Protein AF-A0A7R9V7H5-F1 (afdb_monomer_lite)

Radius of gyration: 35.12 Å; chains: 1; bounding box: 74×36×101 Å

Secondary structure (DSSP, 8-state):
-HHHHHHHHHHHHHHHHHHHHHHHHHHHHHHHHH---HHHHHHHHHHHHHHHHHHHHHHHHHHHHHHSSS-S--HHHHHHHHHHHHHHHHHHHHHHHHHHHHHHHHTT-HHHHHHHHHHHHHHHHHHHHHHHHHHHHHHHHHHHHH--TTSPPPHHHHHHHHHHHHHHHHHHHHHHHHHHHHTTSS-GGGGHHHHHHHHHHHH-SS--GGG--HHHHHHHHHHHHHHHHHHHHHHHHHHHHHHHHHHHHTT-

pLDDT: mean 84.36, std 11.7, range [41.72, 96.62]

Structure (mmCIF, N/CA/C/O backbone):
data_AF-A0A7R9V7H5-F1
#
_entry.id   AF-A0A7R9V7H5-F1
#
loop_
_atom_site.group_PDB
_atom_site.id
_atom_site.type_symbol
_atom_site.label_atom_id
_atom_site.label_alt_id
_atom_site.label_comp_id
_atom_site.label_asym_id
_atom_site.label_entity_id
_atom_site.label_seq_id
_atom_site.pdbx_PDB_ins_code
_atom_site.Cartn_x
_atom_site.Cartn_y
_atom_site.Cartn_z
_atom_site.occupancy
_atom_site.B_iso_or_equiv
_atom_site.auth_seq_id
_atom_site.auth_comp_id
_atom_site.auth_asym_id
_atom_site.auth_atom_id
_atom_site.pdbx_PDB_model_num
ATOM 1 N N . MET A 1 1 ? -38.637 10.888 47.050 1.00 63.78 1 MET A N 1
ATOM 2 C CA . MET A 1 1 ? -38.211 9.579 47.606 1.00 63.78 1 MET A CA 1
ATOM 3 C C . MET A 1 1 ? -38.272 8.422 46.601 1.00 63.78 1 MET A C 1
ATOM 5 O O . MET A 1 1 ? -37.252 7.775 46.420 1.00 63.78 1 MET A O 1
ATOM 9 N N . ALA A 1 2 ? -39.397 8.133 45.925 1.00 78.38 2 ALA A N 1
ATOM 10 C CA . ALA A 1 2 ? -39.462 7.005 44.973 1.00 78.38 2 ALA A CA 1
ATOM 11 C C . ALA A 1 2 ? -38.583 7.193 43.713 1.00 78.38 2 ALA A C 1
ATOM 13 O O . ALA A 1 2 ? -37.905 6.256 43.300 1.00 78.38 2 ALA A O 1
ATOM 14 N N . ALA A 1 3 ? -38.540 8.408 43.150 1.00 80.31 3 ALA A N 1
ATOM 15 C CA . ALA A 1 3 ? -37.702 8.738 41.990 1.00 80.31 3 ALA A CA 1
ATOM 16 C C . ALA A 1 3 ? -36.192 8.631 42.293 1.00 80.31 3 ALA A C 1
ATOM 18 O O . ALA A 1 3 ? -35.461 8.010 41.533 1.00 80.31 3 ALA A O 1
ATOM 19 N N . GLU A 1 4 ? -35.750 9.136 43.449 1.00 80.75 4 GLU A N 1
ATOM 20 C CA . GLU A 1 4 ? -34.357 9.039 43.927 1.00 80.75 4 GLU A CA 1
ATOM 21 C C . GLU A 1 4 ? -33.928 7.576 44.146 1.00 80.75 4 GLU A C 1
ATOM 23 O O . GLU A 1 4 ? -32.842 7.172 43.738 1.00 80.75 4 GLU A O 1
ATOM 28 N N . ARG A 1 5 ? -34.811 6.734 44.709 1.00 85.31 5 ARG A N 1
ATOM 29 C CA . ARG A 1 5 ? -34.559 5.287 44.846 1.00 85.31 5 ARG A CA 1
ATOM 30 C C . ARG A 1 5 ? -34.473 4.577 43.494 1.00 85.31 5 ARG A C 1
ATOM 32 O O . ARG A 1 5 ? -33.634 3.695 43.333 1.00 85.31 5 ARG A O 1
ATOM 39 N N . LYS A 1 6 ? -35.324 4.953 42.534 1.00 88.69 6 LYS A N 1
ATOM 40 C CA . LYS A 1 6 ? -35.309 4.394 41.175 1.00 88.69 6 LYS A CA 1
ATOM 41 C C . LYS A 1 6 ? -34.013 4.756 40.445 1.00 88.69 6 LYS A C 1
ATOM 43 O O . LYS A 1 6 ? -33.391 3.867 39.875 1.00 88.69 6 LYS A O 1
ATOM 48 N N . LEU A 1 7 ? -33.586 6.016 40.538 1.00 88.06 7 LEU A N 1
ATOM 49 C CA . LEU A 1 7 ? -32.326 6.493 39.968 1.00 88.06 7 LEU A CA 1
ATOM 50 C C . LEU A 1 7 ? -31.123 5.770 40.582 1.00 88.06 7 LEU A C 1
ATOM 52 O O . LEU A 1 7 ? -30.256 5.297 39.856 1.00 88.06 7 LEU A O 1
ATOM 56 N N . LYS A 1 8 ? -31.100 5.603 41.910 1.00 88.06 8 LYS A N 1
ATOM 57 C CA . LYS A 1 8 ? -30.032 4.859 42.590 1.00 88.06 8 LYS A CA 1
ATOM 58 C C . LYS A 1 8 ? -29.935 3.407 42.104 1.00 88.06 8 LYS A C 1
ATOM 60 O O . LYS A 1 8 ? -28.852 2.950 41.763 1.00 88.06 8 LYS A O 1
ATOM 65 N N . ALA A 1 9 ? -31.065 2.708 41.999 1.00 92.12 9 ALA A N 1
ATOM 66 C CA . ALA A 1 9 ? -31.086 1.338 41.487 1.00 92.12 9 ALA A CA 1
ATOM 67 C C . ALA A 1 9 ? -30.633 1.241 40.017 1.00 92.12 9 ALA A C 1
ATOM 69 O O . ALA A 1 9 ? -30.059 0.231 39.610 1.00 92.12 9 ALA A O 1
ATOM 70 N N . GLU A 1 10 ? -30.899 2.268 39.208 1.00 93.38 10 GLU A N 1
ATOM 71 C CA . GLU A 1 10 ? -30.419 2.348 37.828 1.00 93.38 10 GLU A CA 1
ATOM 72 C C . GLU A 1 10 ? -28.901 2.561 37.766 1.00 93.38 10 GLU A C 1
ATOM 74 O O . GLU A 1 10 ? -28.222 1.863 37.013 1.00 93.38 10 GLU A O 1
ATOM 79 N N . ILE A 1 11 ? -28.368 3.445 38.614 1.00 93.25 11 ILE A N 1
ATOM 80 C CA . ILE A 1 11 ? -26.927 3.677 38.764 1.00 93.25 11 ILE A CA 1
ATOM 81 C C . ILE A 1 11 ? -26.211 2.383 39.152 1.00 93.25 11 ILE A C 1
ATOM 83 O O . ILE A 1 11 ? -25.275 1.985 38.460 1.00 93.25 11 ILE A O 1
ATOM 87 N N . ASP A 1 12 ? -26.682 1.690 40.191 1.00 93.62 12 ASP A N 1
ATOM 88 C CA . ASP A 1 12 ? -26.057 0.456 40.680 1.00 93.62 12 ASP A CA 1
ATOM 89 C C . ASP A 1 12 ? -26.032 -0.635 39.589 1.00 93.62 12 ASP A C 1
ATOM 91 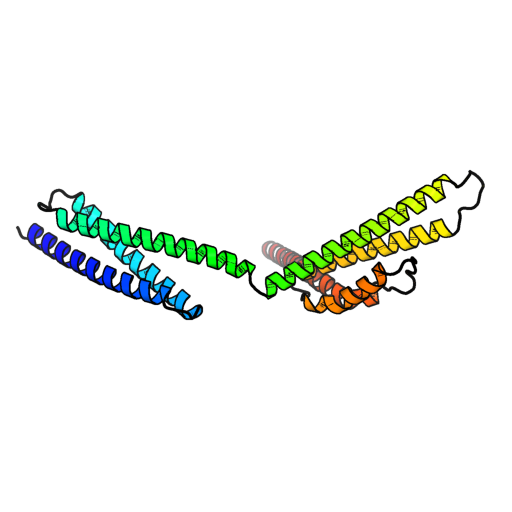O O . ASP A 1 12 ? -25.027 -1.323 39.395 1.00 93.62 12 ASP A O 1
ATOM 95 N N . ARG A 1 13 ? -27.114 -0.761 38.806 1.00 95.50 13 ARG A N 1
ATOM 96 C CA . ARG A 1 13 ? -27.175 -1.693 37.665 1.00 95.50 13 ARG A CA 1
ATOM 97 C C . ARG A 1 13 ? -26.207 -1.313 36.551 1.00 95.50 13 ARG A C 1
ATOM 99 O O . ARG A 1 13 ? -25.596 -2.198 35.959 1.00 95.50 13 ARG A O 1
ATOM 106 N N . THR A 1 14 ? -26.092 -0.028 36.235 1.00 94.88 14 THR A N 1
ATOM 107 C CA . THR A 1 14 ? -25.168 0.448 35.201 1.00 94.88 14 THR A CA 1
ATOM 108 C C . THR A 1 14 ? -23.720 0.256 35.628 1.00 94.88 14 THR A C 1
ATOM 110 O O . THR A 1 14 ? -22.935 -0.237 34.827 1.00 94.88 14 THR A O 1
ATOM 113 N N . LEU A 1 15 ? -23.370 0.543 36.884 1.00 94.12 15 LEU A N 1
ATOM 114 C CA . LEU A 1 15 ? -22.028 0.286 37.412 1.00 94.12 15 LEU A CA 1
ATOM 115 C C . LEU A 1 15 ? -21.666 -1.203 37.339 1.00 94.12 15 LEU A C 1
ATOM 117 O O . LEU A 1 15 ? -20.567 -1.534 36.906 1.00 94.12 15 LEU A O 1
ATOM 121 N N . LYS A 1 16 ? -22.605 -2.108 37.649 1.00 96.06 16 LYS A N 1
ATOM 122 C CA . LYS A 1 16 ? -22.389 -3.556 37.483 1.00 96.06 16 LYS A CA 1
ATOM 123 C C . LYS A 1 16 ? -22.122 -3.945 36.024 1.00 96.06 16 LYS A C 1
ATOM 125 O O . LYS A 1 16 ? -21.198 -4.702 35.760 1.00 96.06 16 LYS A O 1
ATOM 130 N N . LYS A 1 17 ? -22.881 -3.380 35.077 1.00 96.06 17 LYS A N 1
ATOM 131 C CA . LYS A 1 17 ? -22.661 -3.595 33.634 1.00 96.06 17 LYS A CA 1
ATOM 132 C C . LYS A 1 17 ? -21.321 -3.055 33.147 1.00 96.06 17 LYS A C 1
ATOM 134 O O . LYS A 1 17 ? -20.766 -3.611 32.209 1.00 96.06 17 LYS A O 1
ATOM 139 N N . VAL A 1 18 ? -20.832 -1.961 33.736 1.00 96.31 18 VAL A N 1
ATOM 140 C CA . VAL A 1 18 ? -19.497 -1.444 33.423 1.00 96.31 18 VAL A CA 1
ATOM 141 C C . VAL A 1 18 ? -18.447 -2.465 33.830 1.00 96.31 18 VAL A C 1
ATOM 143 O O . VAL A 1 18 ? -17.649 -2.831 32.983 1.00 96.31 18 VAL A O 1
ATOM 146 N N . VAL A 1 19 ? -18.496 -2.973 35.065 1.00 95.69 19 VAL A N 1
ATOM 147 C CA . VAL A 1 19 ? -17.545 -3.995 35.538 1.00 95.69 19 VAL A CA 1
ATOM 148 C C . VAL A 1 19 ? -17.592 -5.241 34.649 1.00 95.69 19 VAL A C 1
ATOM 150 O O . VAL A 1 19 ? -16.569 -5.627 34.104 1.00 95.69 19 VAL A O 1
ATOM 153 N N . GLU A 1 20 ? -18.785 -5.793 34.398 1.00 95.38 20 GLU A N 1
ATOM 154 C CA . GLU A 1 20 ? -18.949 -6.965 33.521 1.00 95.38 20 GLU A CA 1
ATOM 155 C C . GLU A 1 20 ? -18.408 -6.712 32.100 1.00 95.38 20 GLU A C 1
ATOM 157 O O . GLU A 1 20 ? -17.737 -7.565 31.528 1.00 95.38 20 GLU A O 1
ATOM 162 N N . GLY A 1 21 ? -18.667 -5.533 31.522 1.00 94.75 21 GLY A N 1
ATOM 163 C CA . GLY A 1 21 ? -18.147 -5.170 30.202 1.00 94.75 21 GLY A CA 1
ATOM 164 C C . GLY A 1 21 ? -16.631 -4.960 30.177 1.00 94.75 21 GLY A C 1
ATOM 165 O O . GLY A 1 21 ? -16.002 -5.242 29.162 1.00 94.75 21 GLY A O 1
ATOM 166 N N . GLN A 1 22 ? -16.036 -4.480 31.273 1.00 96.06 22 GLN A N 1
ATOM 167 C CA . GLN A 1 22 ? -14.585 -4.328 31.405 1.00 96.06 22 GLN A CA 1
ATOM 168 C C . GLN A 1 22 ? -13.887 -5.684 31.542 1.00 96.06 22 GLN A C 1
ATOM 170 O O . GLN A 1 22 ? -12.859 -5.881 30.903 1.00 96.06 22 GLN A O 1
ATOM 175 N N . ASP A 1 23 ? -14.466 -6.626 32.290 1.00 96.00 23 ASP A N 1
ATOM 176 C CA . ASP A 1 23 ? -13.938 -7.992 32.396 1.00 96.00 23 ASP A CA 1
ATOM 177 C C . ASP A 1 23 ? -13.944 -8.680 31.019 1.00 96.00 23 ASP A C 1
ATOM 179 O O . ASP A 1 23 ? -12.922 -9.195 30.573 1.00 96.00 23 ASP A O 1
ATOM 183 N N . ILE A 1 24 ? -15.059 -8.584 30.280 1.00 94.50 24 ILE A N 1
ATOM 184 C CA . ILE A 1 24 ? -15.153 -9.110 28.906 1.00 94.50 24 ILE A CA 1
ATOM 185 C C . ILE A 1 24 ? -14.149 -8.415 27.978 1.00 94.50 24 ILE A C 1
ATOM 187 O O . ILE A 1 24 ? -13.554 -9.059 27.115 1.00 94.50 24 ILE A O 1
ATOM 191 N N . PHE A 1 25 ? -13.968 -7.098 28.118 1.00 93.94 25 PHE A N 1
ATOM 192 C CA . PHE A 1 25 ? -13.000 -6.356 27.317 1.00 93.94 25 PHE A CA 1
ATOM 193 C C . PHE A 1 25 ? -11.568 -6.836 27.574 1.00 93.94 25 PHE A C 1
ATOM 195 O O . PHE A 1 25 ? -10.835 -7.035 26.610 1.00 93.94 25 PHE A O 1
ATOM 202 N N . GLU A 1 26 ? -11.178 -7.054 28.831 1.00 93.88 26 GLU A N 1
ATOM 203 C CA . GLU A 1 26 ? -9.837 -7.534 29.182 1.00 93.88 26 GLU A CA 1
ATOM 204 C C . GLU A 1 26 ? -9.619 -8.986 28.716 1.00 93.88 26 GLU A C 1
ATOM 206 O O . GLU A 1 26 ? -8.562 -9.305 28.171 1.00 93.88 26 GLU A O 1
ATOM 211 N N . ASP A 1 27 ? -10.630 -9.852 28.830 1.00 93.75 27 ASP A N 1
ATOM 212 C CA . ASP A 1 27 ? -10.570 -11.226 28.316 1.00 93.75 27 ASP A CA 1
ATOM 213 C C . ASP A 1 27 ? -10.383 -11.252 26.792 1.00 93.75 27 ASP A C 1
ATOM 215 O O . ASP A 1 27 ? -9.485 -11.924 26.279 1.00 93.75 27 ASP A O 1
ATOM 219 N N . LEU A 1 28 ? -11.192 -10.477 26.058 1.00 92.31 28 LEU A N 1
ATOM 220 C CA . LEU A 1 28 ? -11.060 -10.339 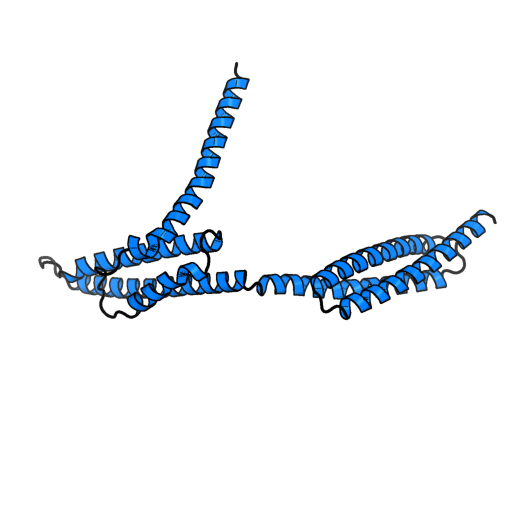24.605 1.00 92.31 28 LEU A CA 1
ATOM 221 C C . LEU A 1 28 ? -9.713 -9.721 24.222 1.00 92.31 28 LEU A C 1
ATOM 223 O O . LEU A 1 28 ? -9.113 -10.129 23.230 1.00 92.31 28 LEU A O 1
ATOM 227 N N . TRP A 1 29 ? -9.229 -8.751 24.997 1.00 89.69 29 TRP A N 1
ATOM 228 C CA . TRP A 1 29 ? -7.938 -8.110 24.775 1.00 89.69 29 TRP A CA 1
ATOM 229 C C . TRP A 1 29 ? -6.795 -9.124 24.853 1.00 89.69 29 TRP A C 1
ATOM 231 O O . TRP A 1 29 ? -5.995 -9.218 23.922 1.00 89.69 29 TRP A O 1
ATOM 241 N N . ASN A 1 30 ? -6.754 -9.927 25.918 1.00 90.06 30 ASN A N 1
ATOM 242 C CA . ASN A 1 30 ? -5.746 -10.972 26.083 1.00 90.06 30 ASN A CA 1
ATOM 243 C C . ASN A 1 30 ? -5.837 -12.003 24.952 1.00 90.06 30 ASN A C 1
ATOM 245 O O . ASN A 1 30 ? -4.833 -12.318 24.321 1.00 90.06 30 ASN A O 1
ATOM 249 N N . GLN A 1 31 ? -7.050 -12.438 24.595 1.00 89.19 31 GLN A N 1
ATOM 250 C CA . GLN A 1 31 ? -7.253 -13.373 23.487 1.00 89.19 31 GLN A CA 1
ATOM 251 C C . GLN A 1 31 ? -6.776 -12.827 22.136 1.00 89.19 31 GLN A C 1
ATOM 253 O O . GLN A 1 31 ? -6.203 -13.582 21.358 1.00 89.19 31 GLN A O 1
ATOM 258 N N . VAL A 1 32 ? -6.988 -11.541 21.831 1.00 85.50 32 VAL A N 1
ATOM 259 C CA . VAL A 1 32 ? -6.477 -10.919 20.593 1.00 85.50 32 VAL A CA 1
ATOM 260 C C . VAL A 1 32 ? -4.949 -10.949 20.554 1.00 85.50 32 VAL A C 1
ATOM 262 O O . VAL A 1 32 ? -4.373 -11.219 19.499 1.00 85.50 32 VAL A O 1
ATOM 265 N N . HIS A 1 33 ? -4.299 -10.681 21.687 1.00 81.69 33 HIS A N 1
ATOM 266 C CA . HIS A 1 33 ? -2.841 -10.628 21.780 1.00 81.69 33 HIS A CA 1
ATOM 267 C C . HIS A 1 33 ? -2.175 -12.010 21.809 1.00 81.69 33 HIS A C 1
ATOM 269 O O . HIS A 1 33 ? -1.088 -12.153 21.252 1.00 81.69 33 HIS A O 1
ATOM 275 N N . ASP A 1 34 ? -2.846 -13.017 22.366 1.00 82.69 34 ASP A N 1
ATOM 276 C CA . ASP A 1 34 ? -2.357 -14.399 22.426 1.00 82.69 34 ASP A CA 1
ATOM 277 C C . ASP A 1 34 ? -2.716 -15.214 21.166 1.00 82.69 34 ASP A C 1
ATOM 279 O O . ASP A 1 34 ? -2.203 -16.313 20.952 1.00 82.69 34 ASP A O 1
ATOM 283 N N . CYS A 1 35 ? -3.612 -14.709 20.308 1.00 79.44 35 CYS A N 1
ATOM 284 C CA . CYS A 1 35 ? -4.039 -15.418 19.106 1.00 79.44 35 CYS A CA 1
ATOM 285 C C . CYS A 1 35 ? -3.013 -15.297 17.966 1.00 79.44 35 CYS A C 1
ATOM 287 O O . CYS A 1 35 ? -2.856 -14.251 17.328 1.00 79.44 35 CYS A O 1
ATOM 289 N N . GLU A 1 36 ? -2.373 -16.421 17.641 1.00 73.38 36 GLU A N 1
ATOM 290 C CA . GLU A 1 36 ? -1.457 -16.534 16.499 1.00 73.38 36 GLU A CA 1
ATOM 291 C C . GLU A 1 36 ? -2.193 -16.649 15.152 1.00 73.38 36 GLU A C 1
ATOM 293 O O . GLU A 1 36 ? -1.659 -16.252 14.115 1.00 73.38 36 GLU A O 1
ATOM 298 N N . ASN A 1 37 ? -3.437 -17.150 15.148 1.00 72.62 37 ASN A N 1
ATOM 299 C CA . ASN A 1 37 ? -4.222 -17.345 13.928 1.00 72.62 37 ASN A CA 1
ATOM 300 C C . ASN A 1 37 ? -4.808 -16.012 13.413 1.00 72.62 37 ASN A C 1
ATOM 302 O O . ASN A 1 37 ? -5.673 -15.431 14.074 1.00 72.62 37 ASN A O 1
ATOM 306 N N . PRO A 1 38 ? -4.444 -15.552 12.200 1.00 73.62 38 PRO A N 1
ATOM 307 C CA . PRO A 1 38 ? -4.886 -14.258 11.681 1.00 73.62 38 PRO A CA 1
ATOM 308 C C . PRO A 1 38 ? -6.406 -14.102 11.523 1.00 73.62 38 PRO A C 1
ATOM 310 O O . PRO A 1 38 ? -6.942 -13.054 11.874 1.00 73.62 38 PRO A O 1
ATOM 313 N N . ASN A 1 39 ? -7.110 -15.128 11.031 1.00 75.69 39 ASN A N 1
ATOM 314 C CA . ASN A 1 39 ? -8.556 -15.050 10.775 1.00 75.69 39 ASN A CA 1
ATOM 315 C C . ASN A 1 39 ? -9.353 -15.018 12.085 1.00 75.69 39 ASN A C 1
ATOM 317 O O . ASN A 1 39 ? -10.371 -14.336 12.207 1.00 75.69 39 ASN A O 1
ATOM 321 N N . GLN A 1 40 ? -8.884 -15.768 13.083 1.00 77.69 40 GLN A N 1
ATOM 322 C CA . GLN A 1 40 ? -9.490 -15.767 14.409 1.00 77.69 40 GLN A CA 1
ATOM 323 C C . GLN A 1 40 ? -9.194 -14.460 15.149 1.00 77.69 40 GLN A C 1
ATOM 325 O O . GLN A 1 40 ? -10.097 -13.913 15.783 1.00 77.69 40 GLN A O 1
ATOM 330 N N . ARG A 1 41 ? -7.978 -13.920 15.007 1.00 81.69 41 ARG A N 1
ATOM 331 C CA . ARG A 1 41 ? -7.596 -12.625 15.573 1.00 81.69 41 ARG A CA 1
ATOM 332 C C . ARG A 1 41 ? -8.463 -11.484 15.040 1.00 81.69 41 ARG A C 1
ATOM 334 O O . ARG A 1 41 ? -8.982 -10.718 15.839 1.00 81.69 41 ARG A O 1
ATOM 341 N N . GLU A 1 42 ? -8.725 -11.421 13.734 1.00 82.81 42 GLU A N 1
ATOM 342 C CA . GLU A 1 42 ? -9.607 -10.397 13.143 1.00 82.81 42 GLU A CA 1
ATOM 343 C C . GLU A 1 42 ? -11.045 -10.477 13.688 1.00 82.81 42 GLU A C 1
ATOM 345 O O . GLU A 1 42 ? -11.677 -9.463 14.004 1.00 82.81 42 GLU A O 1
ATOM 350 N N . LYS A 1 43 ? -11.565 -11.697 13.868 1.00 86.38 43 LYS A N 1
ATOM 351 C CA . LYS A 1 43 ? -12.879 -11.901 14.486 1.00 86.38 43 LYS A CA 1
ATOM 352 C C . LYS A 1 43 ? -12.903 -11.391 15.933 1.00 86.38 43 LYS A C 1
ATOM 354 O O . LYS A 1 43 ? -13.844 -10.687 16.305 1.00 86.38 43 LYS A O 1
ATOM 359 N N . LEU A 1 44 ? -11.873 -11.712 16.719 1.00 86.75 44 LEU A N 1
ATOM 360 C CA . LEU A 1 44 ? -11.723 -11.256 18.103 1.00 86.75 44 LEU A CA 1
ATOM 361 C C . LEU A 1 44 ? -11.559 -9.728 18.187 1.00 86.75 44 LEU A C 1
ATOM 363 O O . LEU A 1 44 ? -12.210 -9.097 19.014 1.00 86.75 44 LEU A O 1
ATOM 367 N N . GLU A 1 45 ? -10.798 -9.104 17.283 1.00 87.12 45 GLU A N 1
ATOM 368 C CA . GLU A 1 45 ? -10.691 -7.641 17.163 1.00 87.12 45 GLU A CA 1
ATOM 369 C C . GLU A 1 45 ? -12.062 -6.995 16.885 1.00 87.12 45 GLU A C 1
ATOM 371 O O . GLU A 1 45 ? -12.419 -5.961 17.464 1.00 87.12 45 GLU A O 1
ATOM 376 N N . GLY A 1 46 ? -12.879 -7.630 16.040 1.00 89.62 46 GLY A N 1
ATOM 377 C CA . GLY A 1 46 ? -14.256 -7.217 15.779 1.00 89.62 46 GLY A CA 1
ATOM 378 C C . GLY A 1 46 ? -15.169 -7.317 17.008 1.00 89.62 46 GLY A C 1
ATOM 379 O O . GLY A 1 46 ? -16.027 -6.451 17.213 1.00 89.62 46 GLY A O 1
ATOM 380 N N . GLU A 1 47 ? -15.002 -8.348 17.836 1.00 90.75 47 GLU A N 1
ATOM 381 C CA . GLU A 1 47 ? -15.732 -8.523 19.099 1.00 90.75 47 GLU A CA 1
ATOM 382 C C . GLU A 1 47 ? -15.276 -7.514 20.163 1.00 90.75 47 GLU A C 1
ATOM 384 O O . GLU A 1 47 ? -16.117 -6.825 20.748 1.00 90.75 47 GLU A O 1
ATOM 389 N N . LEU A 1 48 ? -13.965 -7.306 20.302 1.00 92.69 48 LEU A N 1
ATOM 390 C CA . LEU A 1 48 ? -13.356 -6.287 21.159 1.00 92.69 48 LEU A CA 1
ATOM 391 C C . LEU A 1 48 ? -13.881 -4.881 20.813 1.00 92.69 48 LEU A C 1
ATOM 393 O O . LEU A 1 48 ? -14.284 -4.112 21.691 1.00 92.69 48 LEU A O 1
ATOM 397 N N . LYS A 1 49 ? -13.993 -4.566 19.513 1.00 92.50 49 LYS A N 1
ATOM 398 C CA . LYS A 1 49 ? -14.574 -3.307 19.013 1.00 92.50 49 LYS A CA 1
ATOM 399 C C . LYS A 1 49 ? -16.058 -3.146 19.352 1.00 92.50 49 LYS A C 1
ATOM 401 O O . LYS A 1 49 ? -16.539 -2.024 19.550 1.00 92.50 49 LYS A O 1
ATOM 406 N N . LYS A 1 50 ? -16.823 -4.238 19.381 1.00 94.12 50 LYS A N 1
ATOM 407 C CA . LYS A 1 50 ? -18.233 -4.196 19.793 1.00 94.12 50 LYS A CA 1
ATOM 408 C C . LYS A 1 50 ? -18.342 -3.926 21.289 1.00 94.12 50 LYS A C 1
ATOM 410 O O . LYS A 1 50 ? -19.180 -3.109 21.673 1.00 94.12 50 LYS A O 1
ATOM 415 N N . GLU A 1 51 ? -17.500 -4.554 22.105 1.00 94.94 51 GLU A N 1
ATOM 416 C CA . GLU A 1 51 ? -17.535 -4.390 23.559 1.00 94.94 51 GLU A CA 1
ATOM 417 C C . GLU A 1 51 ? -17.123 -2.976 23.986 1.00 94.94 51 GLU A C 1
ATOM 419 O O . GLU A 1 51 ? -17.868 -2.309 24.709 1.00 94.94 51 GLU A O 1
ATOM 424 N N . ILE A 1 52 ? -16.046 -2.421 23.413 1.00 94.69 52 ILE A N 1
ATOM 425 C CA . ILE A 1 52 ? -15.632 -1.045 23.730 1.00 94.69 52 ILE A CA 1
ATOM 426 C C . ILE A 1 52 ? -16.707 -0.009 23.367 1.00 94.69 52 ILE A C 1
ATOM 428 O O . ILE A 1 52 ? -16.907 0.973 24.085 1.00 94.69 52 ILE A O 1
ATOM 432 N N . LYS A 1 53 ? -17.479 -0.240 22.294 1.00 95.31 53 LYS A N 1
ATOM 433 C CA . LYS A 1 53 ? -18.620 0.619 21.935 1.00 95.31 53 LYS A CA 1
ATOM 434 C C . LYS A 1 53 ? -19.770 0.534 22.943 1.00 95.31 53 LYS A C 1
ATOM 436 O O . LYS A 1 53 ? -20.486 1.524 23.112 1.00 95.31 53 LYS A O 1
ATOM 441 N N . LYS A 1 54 ? -19.981 -0.605 23.613 1.00 95.69 54 LYS A N 1
ATOM 442 C CA . LYS A 1 54 ? -20.973 -0.712 24.697 1.00 95.69 54 LYS A CA 1
ATOM 443 C C . LYS A 1 54 ? -20.513 0.075 25.921 1.00 95.69 54 LYS A C 1
ATOM 445 O O . LYS A 1 54 ? -21.288 0.890 26.424 1.00 95.69 54 LYS A O 1
ATOM 450 N N . LEU A 1 55 ? -19.252 -0.088 26.326 1.00 96.31 55 LEU A N 1
ATOM 451 C CA . LEU A 1 55 ? -18.649 0.6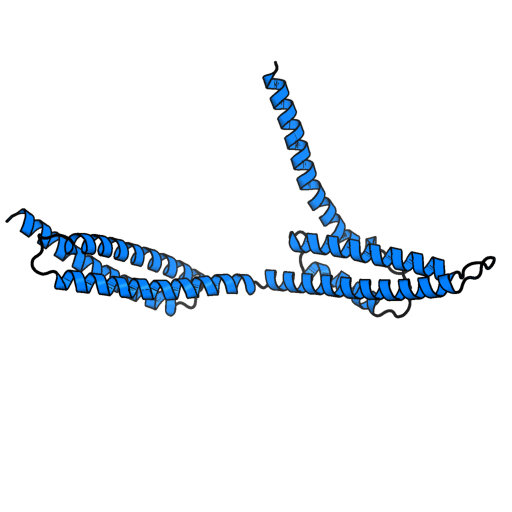76 27.423 1.00 96.31 55 LEU A CA 1
ATOM 452 C C . LEU A 1 55 ? -18.721 2.190 27.160 1.00 96.31 55 LEU A C 1
ATOM 454 O O . LEU A 1 55 ? -19.140 2.945 28.035 1.00 96.31 55 LEU A O 1
ATOM 458 N N . GLN A 1 56 ? -18.453 2.640 25.930 1.00 95.38 56 GLN A N 1
ATOM 459 C CA . GLN A 1 56 ? -18.620 4.044 25.522 1.00 95.38 56 GLN A CA 1
ATOM 460 C C . GLN A 1 56 ? -20.040 4.584 25.756 1.00 95.38 56 GLN A C 1
ATOM 462 O O . GLN A 1 56 ? -20.205 5.703 26.244 1.00 95.38 56 GLN A O 1
ATOM 467 N N . ARG A 1 57 ? -21.082 3.800 25.445 1.00 96.25 57 ARG A N 1
ATOM 468 C CA . ARG A 1 57 ? -22.480 4.203 25.686 1.00 96.25 57 ARG A CA 1
ATOM 469 C C . ARG A 1 57 ? -22.780 4.326 27.179 1.00 96.25 57 ARG A C 1
ATOM 471 O O . ARG A 1 57 ? -23.404 5.304 27.586 1.00 96.25 57 ARG A O 1
ATOM 478 N N . LEU A 1 58 ? -22.301 3.377 27.989 1.00 95.00 58 LEU A N 1
ATOM 479 C CA . LEU A 1 58 ? -22.427 3.440 29.450 1.00 95.00 58 LEU A CA 1
ATOM 480 C C . LEU A 1 58 ? -21.687 4.663 30.011 1.00 95.00 58 LEU A C 1
ATOM 482 O O . LEU A 1 58 ? -22.213 5.350 30.884 1.00 95.00 58 LEU A O 1
ATOM 486 N N . ARG A 1 59 ? -20.517 5.008 29.458 1.00 96.62 59 ARG A N 1
ATOM 487 C CA . ARG A 1 59 ? -19.752 6.208 29.825 1.00 96.62 59 ARG A CA 1
ATOM 488 C C . ARG A 1 59 ? -20.501 7.507 29.521 1.00 96.62 59 ARG A C 1
ATOM 490 O O . ARG A 1 59 ? -20.487 8.407 30.359 1.00 96.62 59 ARG A O 1
ATOM 497 N N . GLU A 1 60 ? -21.184 7.620 28.379 1.00 96.62 60 GLU A N 1
ATOM 498 C CA . GLU A 1 60 ? -22.037 8.791 28.099 1.00 96.62 60 GLU A CA 1
ATOM 499 C C . GLU A 1 60 ? -23.258 8.859 29.032 1.00 96.62 60 GLU A C 1
ATOM 501 O O . GLU A 1 60 ? -23.586 9.940 29.525 1.00 96.62 60 GLU A O 1
ATOM 506 N N . GLN A 1 61 ? -23.884 7.721 29.356 1.00 93.75 61 GLN A N 1
ATOM 507 C CA . GLN A 1 61 ? -24.970 7.669 30.344 1.00 93.75 61 GLN A CA 1
ATOM 508 C C . GLN A 1 61 ? -24.486 8.145 31.724 1.00 93.75 61 GLN A C 1
ATOM 510 O O . GLN A 1 61 ? -25.088 9.041 32.317 1.00 93.75 61 GLN A O 1
ATOM 515 N N . ILE A 1 62 ? -23.345 7.634 32.193 1.00 94.38 62 ILE A N 1
ATOM 516 C CA . ILE A 1 62 ? -22.697 8.046 33.447 1.00 94.38 62 ILE A CA 1
ATOM 517 C C . ILE A 1 62 ? -22.351 9.540 33.429 1.00 94.38 62 ILE A C 1
ATOM 519 O O . ILE A 1 62 ? -22.586 10.246 34.409 1.00 94.38 62 ILE A O 1
ATOM 523 N N . LYS A 1 63 ? -21.839 10.061 32.310 1.00 95.56 63 LYS A N 1
ATOM 524 C CA . LYS A 1 63 ? -21.541 11.491 32.150 1.00 95.56 63 LYS A CA 1
ATOM 525 C C . LYS A 1 63 ? -22.795 12.361 32.296 1.00 95.56 63 LYS A C 1
ATOM 527 O O . LYS A 1 63 ? -22.708 13.410 32.932 1.00 95.56 63 LYS A O 1
ATOM 532 N N . SER A 1 64 ? -23.942 11.925 31.767 1.00 93.94 64 SER A N 1
ATOM 533 C CA . SER A 1 64 ? -25.218 12.640 31.937 1.00 93.94 64 SER A CA 1
ATOM 534 C C . SER A 1 64 ? -25.657 12.698 33.408 1.00 93.94 64 SER A C 1
ATOM 536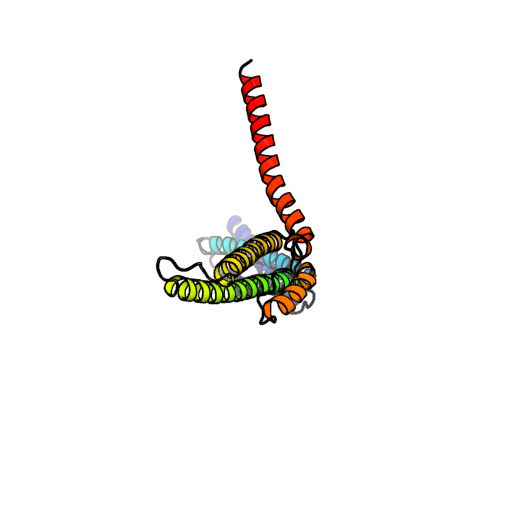 O O . SER A 1 64 ? -26.073 13.749 33.889 1.00 93.94 64 SER A O 1
ATOM 538 N N . TRP A 1 65 ? -25.459 11.609 34.157 1.00 93.88 65 TRP A N 1
ATOM 539 C CA . TRP A 1 65 ? -25.746 11.540 35.590 1.00 93.88 65 TRP A CA 1
ATOM 540 C C . TRP A 1 65 ? -24.807 12.408 36.428 1.00 93.88 65 TRP A C 1
ATOM 542 O O . TRP A 1 65 ? -25.261 13.103 37.332 1.00 93.88 65 TRP A O 1
ATOM 552 N N . ILE A 1 66 ? -23.513 12.447 36.095 1.00 90.69 66 ILE A N 1
ATOM 553 C CA . ILE A 1 66 ? -22.544 13.338 36.753 1.00 90.69 66 ILE A CA 1
ATOM 554 C C . ILE A 1 66 ? -22.919 14.814 36.547 1.00 90.69 66 ILE A C 1
ATOM 556 O O . ILE A 1 66 ? -22.722 15.618 37.459 1.00 90.69 66 ILE A O 1
ATOM 560 N N . ALA A 1 67 ? -23.458 15.186 35.382 1.00 90.81 67 ALA A N 1
ATOM 561 C CA . ALA A 1 67 ? -23.912 16.551 35.112 1.00 90.81 67 ALA A CA 1
ATOM 562 C C . ALA A 1 67 ? -25.197 16.925 35.881 1.00 90.81 67 ALA A C 1
ATOM 564 O O . ALA A 1 67 ? -25.425 18.104 36.147 1.00 90.81 67 ALA A O 1
ATOM 565 N N . GLY A 1 68 ? -26.011 15.940 36.272 1.00 86.75 68 GLY A N 1
ATOM 566 C CA . GLY A 1 68 ? -27.225 16.144 37.064 1.00 86.75 68 GLY A CA 1
ATOM 567 C C . GLY A 1 68 ? -26.953 16.585 38.509 1.00 86.75 68 GLY A C 1
ATOM 568 O O . GLY A 1 68 ? -25.906 16.290 39.095 1.00 86.75 68 GLY A O 1
ATOM 569 N N . ALA A 1 69 ? -27.917 17.289 39.108 1.00 83.94 69 ALA A N 1
ATOM 570 C CA . ALA A 1 69 ? -27.868 17.724 40.510 1.00 83.94 69 ALA A CA 1
ATOM 571 C C . ALA A 1 69 ? -28.460 16.689 41.491 1.00 83.94 69 ALA A C 1
ATOM 573 O O . ALA A 1 69 ? -28.291 16.816 42.700 1.00 83.94 69 ALA A O 1
ATOM 574 N N . ASP A 1 70 ? -29.113 15.642 40.978 1.00 84.88 70 ASP A N 1
ATOM 575 C CA . ASP A 1 70 ? -29.890 14.672 41.766 1.00 84.88 70 ASP A CA 1
ATOM 576 C C . ASP A 1 70 ? -29.039 13.608 42.487 1.00 84.88 70 ASP A C 1
ATOM 578 O O . ASP A 1 70 ? -29.571 12.745 43.187 1.00 84.88 70 ASP A O 1
ATOM 582 N N . ILE A 1 71 ? -27.713 13.649 42.318 1.00 86.31 71 ILE A N 1
ATOM 583 C CA . ILE A 1 71 ? -26.772 12.652 42.839 1.00 86.31 71 ILE A CA 1
ATOM 584 C C . ILE A 1 71 ? -25.840 13.310 43.852 1.00 86.31 71 ILE A C 1
ATOM 586 O O . ILE A 1 71 ? -25.062 14.199 43.509 1.00 86.31 71 ILE A O 1
ATOM 590 N N . LYS A 1 72 ? -25.912 12.831 45.098 1.00 84.50 72 LYS A N 1
ATOM 591 C CA . LYS A 1 72 ? -25.109 13.332 46.224 1.00 84.50 72 LYS A CA 1
ATOM 592 C C . LYS A 1 72 ? -23.654 12.875 46.157 1.00 84.50 72 LYS A C 1
ATOM 594 O O . LYS A 1 72 ? -22.761 13.694 46.323 1.00 84.50 72 LYS A O 1
ATOM 599 N N . ASP A 1 73 ? -23.430 11.587 45.907 1.00 86.44 73 ASP A N 1
ATOM 600 C CA . ASP A 1 73 ? -22.092 11.007 45.784 1.00 86.44 73 ASP A CA 1
ATOM 601 C C . ASP A 1 73 ? -21.813 10.630 44.326 1.00 86.44 73 ASP A C 1
ATOM 603 O O . ASP A 1 73 ? -22.432 9.720 43.770 1.00 86.44 73 ASP A O 1
ATOM 607 N N . LYS A 1 74 ? -20.904 11.378 43.698 1.00 92.62 74 LYS A N 1
ATOM 608 C CA . LYS A 1 74 ? -20.511 11.203 42.294 1.00 92.62 74 LYS A CA 1
ATOM 609 C C . LYS A 1 74 ? -19.208 10.419 42.148 1.00 92.62 74 LYS A C 1
ATOM 611 O O . LYS A 1 74 ? -18.840 10.105 41.016 1.00 92.62 74 LYS A O 1
ATOM 616 N N . GLU A 1 75 ? -18.528 10.079 43.242 1.00 93.25 75 GLU A N 1
ATOM 617 C CA . GLU A 1 75 ? -17.205 9.451 43.189 1.00 93.25 75 GLU A CA 1
ATOM 618 C C . GLU A 1 75 ? -17.226 8.103 42.441 1.00 93.25 75 GLU A C 1
ATOM 620 O O . GLU A 1 75 ? -16.437 7.940 41.505 1.00 93.25 75 GLU A O 1
ATOM 625 N N . PRO A 1 76 ? -18.176 7.173 42.698 1.00 91.69 76 PRO A N 1
ATOM 626 C CA . PRO A 1 76 ? -18.227 5.896 41.977 1.00 91.69 76 PRO A CA 1
ATOM 627 C C . PRO A 1 76 ? -18.454 6.067 40.469 1.00 91.69 76 PRO A C 1
ATOM 629 O O . PRO A 1 76 ? -17.879 5.346 39.652 1.00 91.69 76 PRO A O 1
ATOM 632 N N . LEU A 1 77 ? -19.257 7.065 40.086 1.00 92.75 77 LEU A N 1
ATOM 633 C CA . LEU A 1 77 ? -19.524 7.405 38.688 1.00 92.75 77 LEU A CA 1
ATOM 634 C C . LEU A 1 77 ? -18.277 7.975 38.003 1.00 92.75 77 LEU A C 1
ATOM 636 O O . LEU A 1 77 ? -17.988 7.639 36.856 1.00 92.75 77 LEU A O 1
ATOM 640 N N . MET A 1 78 ? -17.518 8.823 38.700 1.00 92.94 78 MET A N 1
ATOM 641 C CA . MET A 1 78 ? -16.265 9.380 38.190 1.00 92.94 78 MET A CA 1
ATOM 642 C C . MET A 1 78 ? -15.180 8.309 38.037 1.00 92.94 78 MET A C 1
ATOM 644 O O . MET A 1 78 ? -14.437 8.337 37.056 1.00 92.94 78 MET A O 1
ATOM 648 N N . VAL A 1 79 ? -15.092 7.356 38.970 1.00 94.75 79 VAL A N 1
ATOM 649 C CA . VAL A 1 79 ? -14.177 6.207 38.871 1.00 94.75 79 VAL A CA 1
ATOM 650 C C . VAL A 1 79 ? -14.534 5.330 37.670 1.00 94.75 79 VAL A C 1
ATOM 652 O O . VAL A 1 79 ? -13.670 5.110 36.824 1.00 94.75 79 VAL A O 1
ATOM 655 N N . ALA A 1 80 ? -15.800 4.924 37.529 1.00 92.50 80 ALA A N 1
ATOM 656 C CA . ALA A 1 80 ? -16.256 4.110 36.398 1.00 92.50 80 ALA A CA 1
ATOM 657 C C . ALA A 1 80 ? -16.077 4.820 35.045 1.00 92.50 80 ALA A C 1
ATOM 659 O O . ALA A 1 80 ? -15.699 4.216 34.046 1.00 92.50 80 ALA A O 1
ATOM 660 N N . ARG A 1 81 ? -16.305 6.137 34.991 1.00 94.62 81 ARG A N 1
ATOM 661 C CA . ARG A 1 81 ? -16.052 6.919 33.776 1.00 94.62 81 ARG A CA 1
ATOM 662 C C . ARG A 1 81 ? -14.569 6.919 33.395 1.00 94.62 81 ARG A C 1
ATOM 664 O O . ARG A 1 81 ? -14.259 6.723 32.223 1.00 94.62 81 ARG A O 1
ATOM 671 N N . ARG A 1 82 ? -13.673 7.146 34.362 1.00 94.44 82 ARG A N 1
ATOM 672 C CA . ARG A 1 82 ? -12.219 7.144 34.131 1.00 94.44 82 ARG A CA 1
ATOM 673 C C . ARG A 1 82 ? -11.709 5.764 33.717 1.00 94.44 82 ARG A C 1
ATOM 675 O O . ARG A 1 82 ? -10.845 5.683 32.851 1.00 94.44 82 ARG A O 1
ATOM 682 N N . SER A 1 83 ? -12.241 4.689 34.302 1.00 94.50 83 SER A N 1
ATOM 683 C CA . SER A 1 83 ? -11.834 3.327 33.949 1.00 94.50 83 SER A CA 1
ATOM 684 C C . SER A 1 83 ? -12.193 2.994 32.496 1.00 94.50 83 SER A C 1
ATOM 686 O O . SER A 1 83 ? -11.322 2.557 31.751 1.00 94.50 83 SER A O 1
ATOM 688 N N . ILE A 1 84 ? -13.407 3.338 32.050 1.00 94.00 84 ILE A N 1
ATOM 689 C CA . ILE A 1 84 ? -13.814 3.169 30.645 1.00 94.00 84 ILE A CA 1
ATOM 690 C C . ILE A 1 84 ? -12.947 4.012 29.699 1.00 94.00 84 ILE A C 1
ATOM 692 O O . ILE A 1 84 ? -12.565 3.545 28.630 1.00 94.00 84 ILE A O 1
ATOM 696 N N . GLU A 1 85 ? -12.628 5.258 30.064 1.00 93.75 85 GLU A N 1
ATOM 697 C CA . GLU A 1 85 ? -11.763 6.127 29.250 1.00 93.75 85 GLU A CA 1
ATOM 698 C C . GLU A 1 85 ? -10.366 5.523 29.043 1.00 93.75 85 GLU A C 1
ATOM 700 O O . GLU A 1 85 ? -9.838 5.582 27.932 1.00 93.75 85 GLU A O 1
ATOM 705 N N . ARG A 1 86 ? -9.801 4.882 30.073 1.00 92.88 86 ARG A N 1
ATOM 706 C CA . ARG A 1 86 ? -8.524 4.165 29.972 1.00 92.88 86 ARG A CA 1
ATOM 707 C C . ARG A 1 86 ? -8.604 3.003 28.982 1.00 92.88 86 ARG A C 1
ATOM 709 O O . ARG A 1 86 ? -7.711 2.841 28.153 1.00 92.88 86 ARG A O 1
ATOM 716 N N . ASP A 1 87 ? -9.675 2.219 29.036 1.00 90.62 87 ASP A N 1
ATOM 717 C CA . ASP A 1 87 ? -9.852 1.069 28.142 1.00 90.62 87 ASP A CA 1
ATOM 718 C C . ASP A 1 87 ? -10.106 1.524 26.692 1.00 90.62 87 ASP A C 1
ATOM 720 O O . ASP A 1 87 ? -9.619 0.912 25.741 1.00 90.62 87 ASP A O 1
ATOM 724 N N . MET A 1 88 ? -10.769 2.673 26.500 1.00 91.12 88 MET A N 1
ATOM 725 C CA . MET A 1 88 ? -10.904 3.312 25.183 1.00 91.12 88 MET A CA 1
ATOM 726 C C . MET A 1 88 ? -9.553 3.730 24.603 1.00 91.12 88 MET A C 1
ATOM 728 O O . MET A 1 88 ? -9.333 3.596 23.398 1.00 91.12 88 MET A O 1
ATOM 732 N N . GLU A 1 89 ? -8.657 4.260 25.434 1.00 90.62 89 GLU A N 1
ATOM 733 C CA . GLU A 1 89 ? -7.316 4.645 25.005 1.00 90.62 89 GLU A CA 1
ATOM 734 C C . GLU A 1 89 ? -6.472 3.421 24.636 1.00 90.62 89 GLU A C 1
ATOM 736 O O . GLU A 1 89 ? -5.868 3.412 23.560 1.00 90.62 89 GLU A O 1
ATOM 741 N N . ARG A 1 90 ? -6.524 2.353 25.448 1.00 85.81 90 ARG A N 1
ATOM 742 C CA . ARG A 1 90 ? -5.912 1.051 25.129 1.00 85.81 90 ARG A CA 1
ATOM 743 C C . ARG A 1 90 ? -6.397 0.527 23.774 1.00 85.81 90 ARG A C 1
ATOM 745 O O . ARG A 1 90 ? -5.582 0.253 22.894 1.00 85.81 90 ARG A O 1
ATOM 752 N N . PHE A 1 91 ? -7.715 0.496 23.554 1.00 88.69 91 PHE A N 1
ATOM 753 C CA . PHE A 1 91 ? -8.298 0.076 22.276 1.00 88.69 91 PHE A CA 1
ATOM 754 C C . PHE A 1 91 ? -7.813 0.924 21.093 1.00 88.69 91 PHE A C 1
ATOM 756 O O . PHE A 1 91 ? -7.517 0.389 20.029 1.00 88.69 91 PHE A O 1
ATOM 763 N N . LYS A 1 92 ? -7.679 2.243 21.266 1.00 88.12 92 LYS A N 1
ATOM 764 C CA . LYS A 1 92 ? -7.241 3.151 20.195 1.00 88.12 92 LYS A CA 1
ATOM 765 C C . LYS A 1 92 ? -5.797 2.899 19.753 1.00 88.12 92 LYS A C 1
ATOM 767 O O . LYS A 1 92 ? -5.485 3.087 18.577 1.00 88.12 92 LYS A O 1
ATOM 772 N N . VAL A 1 93 ? -4.917 2.498 20.673 1.00 78.69 93 VAL A N 1
ATOM 773 C CA . VAL A 1 93 ? -3.535 2.110 20.345 1.00 78.69 93 VAL A CA 1
ATOM 774 C C . VAL A 1 93 ? -3.532 0.812 19.534 1.00 78.69 93 VAL A C 1
ATOM 776 O O . VAL A 1 93 ? -2.962 0.796 18.446 1.00 78.69 93 VAL A O 1
ATOM 779 N N . CYS A 1 94 ? -4.260 -0.214 19.984 1.00 74.12 94 CYS A N 1
ATOM 780 C CA . CYS A 1 94 ? -4.375 -1.490 19.270 1.00 74.12 94 CYS A CA 1
ATOM 781 C C . CYS A 1 94 ? -5.045 -1.348 17.890 1.00 74.12 94 CYS A C 1
ATOM 783 O O . CYS A 1 94 ? -4.560 -1.910 16.910 1.00 74.12 94 CYS A O 1
ATOM 785 N N . GLU A 1 95 ? -6.097 -0.529 17.754 1.00 77.19 95 GLU A N 1
ATOM 786 C CA . GLU A 1 95 ? -6.736 -0.262 16.454 1.00 77.19 95 GLU A CA 1
ATOM 787 C C . GLU A 1 95 ? -5.772 0.463 15.502 1.00 77.19 95 GLU A C 1
ATOM 789 O O . GLU A 1 95 ? -5.751 0.171 14.308 1.00 77.19 95 GLU A O 1
ATOM 794 N N . ARG A 1 96 ? -4.933 1.377 16.012 1.00 74.31 96 ARG A N 1
ATOM 795 C CA . ARG A 1 96 ? -3.907 2.044 15.199 1.00 74.31 96 ARG A CA 1
ATOM 796 C C . ARG A 1 96 ? -2.847 1.050 14.729 1.00 74.31 96 ARG A C 1
ATOM 798 O O . ARG A 1 96 ? -2.521 1.049 13.548 1.00 74.31 96 ARG A O 1
ATOM 805 N N . GLU A 1 97 ? -2.335 0.207 15.619 1.00 66.31 97 GLU A N 1
ATOM 806 C CA . GLU A 1 97 ? -1.340 -0.812 15.275 1.00 66.31 97 GLU A CA 1
ATOM 807 C C . GLU A 1 97 ? -1.889 -1.853 14.299 1.00 66.31 97 GLU A C 1
ATOM 809 O O . GLU A 1 97 ? -1.209 -2.196 13.337 1.00 66.31 97 GLU A O 1
ATOM 814 N N . SER A 1 98 ? -3.129 -2.304 14.486 1.00 61.66 98 SER A N 1
ATOM 815 C CA . SER A 1 98 ? -3.788 -3.273 13.600 1.00 61.66 98 SER A CA 1
ATOM 816 C C . SER A 1 98 ? -4.101 -2.663 12.236 1.00 61.66 98 SER A C 1
ATOM 818 O O . SER A 1 98 ? -3.904 -3.305 11.209 1.00 61.66 98 SER A O 1
ATOM 820 N N . LYS A 1 99 ? -4.484 -1.382 12.192 1.00 61.22 99 LYS A N 1
ATOM 821 C CA . LYS A 1 99 ? -4.701 -0.649 10.939 1.00 61.22 99 LYS A CA 1
ATOM 822 C C . LYS A 1 99 ? -3.394 -0.387 10.185 1.00 61.22 99 LYS A C 1
ATOM 824 O O . LYS A 1 99 ? -3.371 -0.531 8.969 1.00 61.22 99 LYS A O 1
ATOM 829 N N . ILE A 1 100 ? -2.306 -0.058 10.888 1.00 54.25 100 ILE A N 1
ATOM 830 C CA . ILE A 1 100 ? -0.967 0.090 10.291 1.00 54.25 100 ILE A CA 1
ATOM 831 C C . ILE A 1 100 ? -0.440 -1.268 9.811 1.00 54.25 100 ILE A C 1
ATOM 833 O O . ILE A 1 100 ? 0.052 -1.367 8.694 1.00 54.25 100 ILE A O 1
ATOM 837 N N . LYS A 1 101 ? -0.595 -2.338 10.600 1.00 53.59 101 LYS A N 1
ATOM 838 C CA . LYS A 1 101 ? -0.242 -3.702 10.180 1.00 53.59 101 LYS A CA 1
ATOM 839 C C . LYS A 1 101 ? -1.085 -4.168 8.995 1.00 53.59 101 LYS A C 1
ATOM 841 O O . LYS A 1 101 ? -0.542 -4.831 8.129 1.00 53.59 101 LYS A O 1
ATOM 846 N N . GLY A 1 102 ? -2.362 -3.794 8.919 1.00 46.84 102 GLY A N 1
ATOM 847 C CA . GLY A 1 102 ? -3.224 -4.043 7.761 1.00 46.84 102 GLY A CA 1
ATOM 848 C C . GLY A 1 102 ? -2.727 -3.338 6.499 1.00 46.84 102 GLY A C 1
ATOM 849 O O . GLY A 1 102 ? -2.642 -3.972 5.456 1.00 46.84 102 GLY A O 1
ATOM 850 N N . ILE A 1 103 ? -2.299 -2.076 6.607 1.00 42.91 103 ILE A N 1
ATOM 851 C CA . ILE A 1 103 ? -1.658 -1.336 5.505 1.00 42.91 103 ILE A CA 1
ATOM 852 C C . ILE A 1 103 ? -0.326 -1.998 5.101 1.00 42.91 103 ILE A C 1
ATOM 854 O O . ILE A 1 103 ? -0.077 -2.213 3.921 1.00 42.91 103 ILE A O 1
ATOM 858 N N . ASN A 1 104 ? 0.493 -2.426 6.064 1.00 41.72 104 ASN A N 1
ATOM 859 C CA . ASN A 1 104 ? 1.756 -3.123 5.789 1.00 41.72 104 ASN A CA 1
ATOM 860 C C . ASN A 1 104 ? 1.568 -4.565 5.273 1.00 41.72 104 ASN A C 1
ATOM 862 O O . ASN A 1 104 ? 2.496 -5.135 4.702 1.00 41.72 104 ASN A O 1
ATOM 866 N N . LYS A 1 105 ? 0.394 -5.175 5.486 1.00 44.53 105 LYS A N 1
ATOM 867 C CA . LYS A 1 105 ? 0.033 -6.501 4.963 1.00 44.53 105 LYS A CA 1
ATOM 868 C C . LYS A 1 105 ? -0.369 -6.424 3.489 1.00 44.53 105 LYS A C 1
ATOM 870 O O . LYS A 1 105 ? -0.053 -7.350 2.759 1.00 44.53 105 LYS A O 1
ATOM 875 N N . VAL A 1 106 ? -0.971 -5.310 3.055 1.00 45.31 106 VAL A N 1
ATOM 876 C CA . VAL A 1 106 ? -1.166 -4.987 1.626 1.00 45.31 106 VAL A CA 1
ATOM 877 C C . VAL A 1 106 ? 0.188 -4.859 0.920 1.00 45.31 106 VAL A C 1
ATOM 879 O O . VAL A 1 106 ? 0.351 -5.351 -0.183 1.00 45.31 106 VAL A O 1
ATOM 882 N N . HIS A 1 107 ? 1.195 -4.301 1.599 1.00 45.31 107 HIS A N 1
ATOM 883 C CA . HIS A 1 107 ? 2.542 -4.145 1.040 1.00 45.31 107 HIS A CA 1
ATOM 884 C C . HIS A 1 107 ? 3.395 -5.434 1.027 1.00 45.31 107 HIS A C 1
ATOM 886 O O . HIS A 1 107 ? 4.472 -5.441 0.445 1.00 45.31 107 HIS A O 1
ATOM 892 N N . ASN A 1 108 ? 2.949 -6.511 1.686 1.00 47.31 108 ASN A N 1
ATOM 893 C CA . ASN A 1 108 ? 3.642 -7.809 1.742 1.00 47.31 108 ASN A CA 1
ATOM 894 C C . ASN A 1 108 ? 2.825 -8.940 1.095 1.00 47.31 108 ASN A C 1
ATOM 896 O O . ASN A 1 108 ? 3.100 -10.112 1.361 1.00 47.31 108 ASN A O 1
ATOM 900 N N . ASP A 1 109 ? 1.802 -8.625 0.294 1.00 65.44 109 ASP A N 1
ATOM 901 C CA . ASP A 1 109 ? 1.146 -9.645 -0.522 1.00 65.44 109 ASP A CA 1
ATOM 902 C C . ASP A 1 109 ? 2.170 -10.160 -1.549 1.00 65.44 109 ASP A C 1
ATOM 904 O O . ASP A 1 109 ? 2.695 -9.353 -2.318 1.00 65.44 109 ASP A O 1
ATOM 908 N N . PRO A 1 110 ? 2.494 -11.468 -1.579 1.00 73.19 110 PRO A N 1
ATOM 909 C CA . PRO A 1 110 ? 3.396 -12.025 -2.583 1.00 73.19 110 PRO A CA 1
ATOM 910 C C . PRO A 1 110 ? 2.986 -11.680 -4.018 1.00 73.19 110 PRO A C 1
ATOM 912 O O . PRO A 1 110 ? 3.858 -11.548 -4.871 1.00 73.19 110 PRO A O 1
ATOM 915 N N . LYS A 1 111 ? 1.683 -11.498 -4.277 1.00 73.19 111 LYS A N 1
ATOM 916 C CA . LYS A 1 111 ? 1.178 -11.078 -5.587 1.00 73.19 111 LYS A CA 1
ATOM 917 C C . LYS A 1 111 ? 1.502 -9.621 -5.901 1.00 73.19 111 LYS A C 1
ATOM 919 O O . LYS A 1 111 ? 1.998 -9.349 -6.986 1.00 73.19 111 LYS A O 1
ATOM 924 N N . GLU A 1 112 ? 1.277 -8.707 -4.957 1.00 76.50 112 GLU A N 1
ATOM 925 C CA . GLU A 1 112 ? 1.622 -7.291 -5.153 1.00 76.50 112 GLU A CA 1
ATOM 926 C C . GLU A 1 112 ? 3.140 -7.115 -5.252 1.00 76.50 112 GLU A C 1
ATOM 928 O O . GLU A 1 112 ? 3.618 -6.390 -6.112 1.00 76.50 112 GLU A O 1
ATOM 933 N N . LYS A 1 113 ? 3.916 -7.870 -4.463 1.00 79.88 113 LYS A N 1
ATOM 934 C CA . LYS A 1 113 ? 5.380 -7.877 -4.564 1.00 79.88 113 LYS A CA 1
ATOM 935 C C . LYS A 1 113 ? 5.864 -8.360 -5.934 1.00 79.88 113 LYS A C 1
ATOM 937 O O . LYS A 1 113 ? 6.751 -7.742 -6.505 1.00 79.88 113 LYS A O 1
ATOM 942 N N . ALA A 1 114 ? 5.285 -9.436 -6.468 1.00 82.81 114 ALA A N 1
ATOM 943 C CA . ALA A 1 114 ? 5.620 -9.923 -7.808 1.00 82.81 114 ALA A CA 1
ATOM 944 C C . ALA A 1 114 ? 5.231 -8.909 -8.899 1.00 82.81 114 ALA A C 1
ATOM 946 O O . ALA A 1 114 ? 5.945 -8.750 -9.885 1.00 82.81 114 ALA A O 1
ATOM 947 N N . LYS A 1 115 ? 4.120 -8.190 -8.705 1.00 84.38 115 LYS A N 1
ATOM 948 C CA . LYS A 1 115 ? 3.672 -7.109 -9.588 1.00 84.38 115 LYS A CA 1
ATOM 949 C C . LYS A 1 115 ? 4.636 -5.922 -9.562 1.00 84.38 115 LYS A C 1
ATOM 951 O O . LYS A 1 115 ? 5.002 -5.419 -10.617 1.00 84.38 115 LYS A O 1
ATOM 956 N N . ASP A 1 116 ? 5.090 -5.518 -8.379 1.00 84.12 116 ASP A N 1
ATOM 957 C CA . ASP A 1 116 ? 6.100 -4.470 -8.206 1.00 84.12 116 ASP A CA 1
ATOM 958 C C . ASP A 1 116 ? 7.441 -4.865 -8.838 1.00 84.12 116 ASP A C 1
ATOM 960 O O . ASP A 1 116 ? 8.011 -4.087 -9.595 1.00 84.12 116 ASP A O 1
ATOM 964 N N . GLU A 1 117 ? 7.899 -6.104 -8.638 1.00 87.31 117 GLU A N 1
ATOM 965 C CA . GLU A 1 117 ? 9.111 -6.629 -9.285 1.00 87.31 117 GLU A CA 1
ATOM 966 C C . GLU A 1 117 ? 8.988 -6.645 -10.819 1.00 87.31 117 GLU A C 1
ATOM 968 O O . GLU A 1 117 ? 9.936 -6.296 -11.522 1.00 87.31 117 GLU A O 1
ATOM 973 N N . ALA A 1 118 ? 7.817 -7.007 -11.353 1.00 89.94 118 ALA A N 1
ATOM 974 C CA . ALA A 1 118 ? 7.542 -6.951 -12.786 1.00 89.94 118 ALA A CA 1
ATOM 975 C C . ALA A 1 118 ? 7.557 -5.511 -13.323 1.00 89.94 118 ALA A C 1
ATOM 977 O O . ALA A 1 118 ? 8.154 -5.265 -14.370 1.00 89.94 118 ALA A O 1
ATOM 978 N N . ARG A 1 119 ? 6.960 -4.551 -12.602 1.00 91.00 119 ARG A N 1
ATOM 979 C CA . ARG A 1 119 ? 7.007 -3.119 -12.950 1.00 91.00 119 ARG A CA 1
ATOM 980 C C . ARG A 1 119 ? 8.440 -2.604 -12.976 1.00 91.00 119 ARG A C 1
ATOM 982 O O . ARG A 1 119 ? 8.839 -1.959 -13.942 1.00 91.00 119 ARG A O 1
ATOM 989 N N . ASP A 1 120 ? 9.208 -2.906 -11.935 1.00 92.31 120 ASP A N 1
ATOM 990 C CA . ASP A 1 120 ? 10.601 -2.483 -11.810 1.00 92.31 120 ASP A CA 1
ATOM 991 C C . ASP A 1 120 ? 11.457 -3.062 -12.939 1.00 92.31 120 ASP A C 1
ATOM 993 O O . ASP A 1 120 ? 12.265 -2.342 -13.533 1.00 92.31 120 ASP A O 1
ATOM 997 N N . TRP A 1 121 ? 11.246 -4.334 -13.292 1.00 95.06 121 TRP A N 1
ATOM 998 C CA . TRP A 1 121 ? 11.927 -4.957 -14.423 1.00 95.06 121 TRP A CA 1
ATOM 999 C C . TRP A 1 121 ? 11.555 -4.302 -15.763 1.00 95.06 121 TRP A C 1
ATOM 1001 O O . TRP A 1 121 ? 12.458 -3.958 -16.531 1.00 95.06 121 TRP A O 1
ATOM 1011 N N . ILE A 1 122 ? 10.262 -4.083 -16.041 1.00 93.75 122 ILE A N 1
ATOM 1012 C CA . ILE A 1 122 ? 9.820 -3.439 -17.289 1.00 93.75 122 ILE A CA 1
ATOM 1013 C C . ILE A 1 122 ? 10.423 -2.037 -17.401 1.00 93.75 122 ILE A C 1
ATOM 1015 O O . ILE A 1 122 ? 11.024 -1.717 -18.422 1.00 93.75 122 ILE A O 1
ATOM 1019 N N . ASN A 1 123 ? 10.337 -1.225 -16.344 1.00 93.94 123 ASN A N 1
ATOM 1020 C CA . ASN A 1 123 ? 10.888 0.132 -16.340 1.00 93.94 123 ASN A CA 1
ATOM 1021 C C . ASN A 1 123 ? 12.409 0.131 -16.541 1.00 93.94 123 ASN A C 1
ATOM 1023 O O . ASN A 1 123 ? 12.915 0.883 -17.370 1.00 93.94 123 ASN A O 1
ATOM 1027 N N . SER A 1 124 ? 13.133 -0.758 -15.855 1.00 94.50 124 SER A N 1
ATOM 1028 C CA . SER A 1 124 ? 14.591 -0.877 -16.011 1.00 94.50 124 SER A CA 1
ATOM 1029 C C . SER A 1 124 ? 14.983 -1.288 -17.435 1.00 94.50 124 SER A C 1
ATOM 1031 O O . SER A 1 124 ? 15.979 -0.814 -17.978 1.00 94.50 124 SER A O 1
ATOM 1033 N N . THR A 1 125 ? 14.189 -2.157 -18.062 1.00 94.00 125 THR A N 1
ATOM 1034 C CA . THR A 1 125 ? 14.409 -2.595 -19.446 1.00 94.00 125 THR A CA 1
ATOM 1035 C C . THR A 1 125 ? 14.109 -1.471 -20.437 1.00 94.00 125 THR A C 1
ATOM 1037 O O . THR A 1 125 ? 14.910 -1.229 -21.337 1.00 94.00 125 THR A O 1
ATOM 1040 N N . VAL A 1 126 ? 13.016 -0.724 -20.241 1.00 95.00 126 VAL A N 1
ATOM 1041 C CA . VAL A 1 126 ? 12.690 0.468 -21.043 1.00 95.00 126 VAL A CA 1
ATOM 1042 C C . VAL A 1 126 ? 13.802 1.511 -20.946 1.00 95.00 126 VAL A C 1
ATOM 1044 O O . VAL A 1 126 ? 14.214 2.058 -21.969 1.00 95.00 126 VAL A O 1
ATOM 1047 N N . GLU A 1 127 ? 14.338 1.759 -19.749 1.00 95.88 127 GLU A N 1
ATOM 1048 C CA . GLU A 1 127 ? 15.484 2.653 -19.555 1.00 95.88 127 GLU A CA 1
ATOM 1049 C C . GLU A 1 127 ? 16.719 2.159 -20.326 1.00 95.88 127 GLU A C 1
ATOM 1051 O O . GLU A 1 127 ? 17.338 2.936 -21.053 1.00 95.88 127 GLU A O 1
ATOM 1056 N N . ALA A 1 128 ? 17.047 0.866 -20.250 1.00 93.12 128 ALA A N 1
ATOM 1057 C CA . ALA A 1 128 ? 18.181 0.291 -20.976 1.00 93.12 128 ALA A CA 1
ATOM 1058 C C . ALA A 1 128 ? 18.030 0.402 -22.506 1.00 93.12 128 ALA A C 1
ATOM 1060 O O . ALA A 1 128 ? 18.981 0.762 -23.205 1.00 93.12 128 ALA A O 1
ATOM 1061 N N . VAL A 1 129 ? 16.833 0.135 -23.035 1.00 92.94 129 VAL A N 1
ATOM 1062 C CA . VAL A 1 129 ? 16.524 0.294 -24.466 1.00 92.94 129 VAL A CA 1
ATOM 1063 C C . VAL A 1 129 ? 16.593 1.766 -24.876 1.00 92.94 129 VAL A C 1
ATOM 1065 O O . VAL A 1 129 ? 17.120 2.076 -25.943 1.00 92.94 129 VAL A O 1
ATOM 1068 N N . THR A 1 130 ? 16.130 2.680 -24.020 1.00 94.75 130 THR A N 1
ATOM 1069 C CA . THR A 1 130 ? 16.211 4.130 -24.257 1.00 94.75 130 THR A CA 1
ATOM 1070 C C . THR A 1 130 ? 17.663 4.587 -24.370 1.00 94.75 130 THR A C 1
ATOM 1072 O O . THR A 1 130 ? 18.003 5.283 -25.322 1.00 94.75 130 THR A O 1
ATOM 1075 N N . VAL A 1 131 ? 18.546 4.126 -23.480 1.00 94.44 131 VAL A N 1
ATOM 1076 C CA . VAL A 1 131 ? 19.986 4.417 -23.574 1.00 94.44 131 VAL A CA 1
ATOM 1077 C C . VAL A 1 131 ? 20.574 3.889 -24.889 1.00 94.44 131 VAL A C 1
ATOM 1079 O O . VAL A 1 131 ? 21.302 4.617 -25.562 1.00 94.44 131 VAL A O 1
ATOM 1082 N N . LYS A 1 132 ? 20.215 2.668 -25.323 1.00 91.56 132 LYS A N 1
ATOM 1083 C CA . LYS A 1 132 ? 20.641 2.158 -26.642 1.00 91.56 132 LYS A CA 1
ATOM 1084 C C . LYS A 1 132 ? 20.153 3.057 -27.787 1.00 91.56 132 LYS A C 1
ATOM 1086 O O . LYS A 1 132 ? 20.918 3.309 -28.716 1.00 91.56 132 LYS A O 1
ATOM 1091 N N . ILE A 1 133 ? 18.916 3.561 -27.735 1.00 94.25 133 ILE A N 1
ATOM 1092 C CA . ILE A 1 133 ? 18.400 4.515 -28.734 1.00 94.25 133 ILE A CA 1
ATOM 1093 C C . ILE A 1 133 ? 19.258 5.781 -28.758 1.00 94.25 133 ILE A C 1
ATOM 1095 O O . ILE A 1 133 ? 19.705 6.166 -29.835 1.00 94.25 133 ILE A O 1
ATOM 1099 N N . GLU A 1 134 ? 19.530 6.386 -27.601 1.00 95.62 134 GLU A N 1
ATOM 1100 C CA . GLU A 1 134 ? 20.331 7.613 -27.499 1.00 95.62 134 GLU A CA 1
ATOM 1101 C C . GLU A 1 134 ? 21.739 7.430 -28.093 1.00 95.62 134 GLU A C 1
ATOM 1103 O O . GLU A 1 134 ? 22.222 8.288 -28.834 1.00 95.62 134 GLU A O 1
ATOM 1108 N N . GLU A 1 135 ? 22.384 6.286 -27.844 1.00 92.94 135 GLU A N 1
ATOM 1109 C CA . GLU A 1 135 ? 23.684 5.953 -28.440 1.00 92.94 135 GLU A CA 1
ATOM 1110 C C . GLU A 1 135 ? 23.625 5.884 -29.976 1.00 92.94 135 GLU A C 1
ATOM 1112 O O . GLU A 1 135 ? 24.522 6.391 -30.657 1.00 92.94 135 GLU A O 1
ATOM 1117 N N . ARG A 1 136 ? 22.572 5.274 -30.540 1.00 93.06 136 ARG A N 1
ATOM 1118 C CA . ARG A 1 136 ? 22.410 5.135 -32.000 1.00 93.06 136 ARG A CA 1
ATOM 1119 C C . ARG A 1 136 ? 21.991 6.450 -32.649 1.00 93.06 136 ARG A C 1
ATOM 1121 O O . ARG A 1 136 ? 22.422 6.732 -33.764 1.00 93.06 136 ARG A O 1
ATOM 1128 N N . GLU A 1 137 ? 21.190 7.264 -31.968 1.00 94.25 137 GLU A N 1
ATOM 1129 C CA . GLU A 1 137 ? 20.844 8.620 -32.403 1.00 94.25 137 GLU A CA 1
ATOM 1130 C C . GLU A 1 137 ? 22.086 9.513 -32.450 1.00 94.25 137 GLU A C 1
ATOM 1132 O O . GLU A 1 137 ? 22.289 10.232 -33.428 1.00 94.25 137 GLU A O 1
ATOM 1137 N N . PHE A 1 138 ? 22.969 9.403 -31.456 1.00 94.88 138 PHE A N 1
ATOM 1138 C CA . PHE A 1 138 ? 24.245 10.108 -31.463 1.00 94.88 138 PHE A CA 1
ATOM 1139 C C . PHE A 1 138 ? 25.148 9.672 -32.634 1.00 94.88 138 PHE A C 1
ATOM 1141 O O . PHE A 1 138 ? 25.669 10.529 -33.353 1.00 94.88 138 PHE A O 1
ATOM 1148 N N . GLU A 1 139 ? 25.301 8.361 -32.883 1.00 92.69 139 GLU A N 1
ATOM 1149 C CA . GLU A 1 139 ? 26.052 7.842 -34.046 1.00 92.69 139 GLU A CA 1
ATOM 1150 C C . GLU A 1 139 ? 25.444 8.344 -35.370 1.00 92.69 139 GLU A C 1
ATOM 1152 O O . GLU A 1 139 ? 26.161 8.766 -36.285 1.00 92.69 139 GLU A O 1
ATOM 1157 N N . LEU A 1 140 ? 24.111 8.341 -35.467 1.00 92.62 140 LEU A N 1
ATOM 1158 C CA . LEU A 1 140 ? 23.377 8.821 -36.633 1.00 92.62 140 LEU A CA 1
ATOM 1159 C C . LEU A 1 140 ? 23.665 10.305 -36.902 1.00 92.62 140 LEU A C 1
ATOM 1161 O O . LEU A 1 140 ? 23.981 10.663 -38.041 1.00 92.62 140 LEU A O 1
ATOM 1165 N N . GLU A 1 141 ? 23.593 11.159 -35.879 1.00 93.25 141 GLU A N 1
ATOM 1166 C CA . GLU A 1 141 ? 23.879 12.593 -35.995 1.00 93.25 141 GLU A CA 1
ATOM 1167 C C . GLU A 1 141 ? 25.336 12.864 -36.398 1.00 93.25 141 GLU A C 1
ATOM 1169 O O . GLU A 1 141 ? 25.591 13.698 -37.276 1.00 93.25 141 GLU A O 1
ATOM 1174 N N . GLU A 1 142 ? 26.298 12.139 -35.819 1.00 92.25 142 GLU A N 1
ATOM 1175 C CA . GLU A 1 142 ? 27.718 12.262 -36.166 1.00 92.25 142 GLU A CA 1
ATOM 1176 C C . GLU A 1 142 ? 27.957 11.911 -37.643 1.00 92.25 142 GLU A C 1
ATOM 1178 O O . GLU A 1 142 ? 28.582 12.676 -38.397 1.00 92.25 142 GLU A O 1
ATOM 1183 N N . LEU A 1 143 ? 27.399 10.783 -38.092 1.00 89.25 143 LEU A N 1
ATOM 1184 C CA . LEU A 1 143 ? 27.505 10.345 -39.477 1.00 89.25 143 LEU A CA 1
ATOM 1185 C C . LEU A 1 143 ? 26.839 11.341 -40.422 1.00 89.25 143 LEU A C 1
ATOM 1187 O O . LEU A 1 143 ? 27.458 11.720 -41.418 1.00 89.25 143 LEU A O 1
ATOM 1191 N N . GLN A 1 144 ? 25.635 11.820 -40.107 1.00 87.81 144 GLN A N 1
ATOM 1192 C CA . GLN A 1 144 ? 24.924 12.817 -40.909 1.00 87.81 144 GLN A CA 1
ATOM 1193 C C . GLN A 1 144 ? 25.694 14.144 -41.002 1.00 87.81 144 GLN A C 1
ATOM 1195 O O . GLN A 1 144 ? 25.799 14.713 -42.093 1.00 87.81 144 GLN A O 1
ATOM 1200 N N . GLY A 1 145 ? 26.306 14.603 -39.906 1.00 86.44 145 GLY A N 1
ATOM 1201 C CA . GLY A 1 145 ? 27.144 15.806 -39.871 1.00 86.44 145 GLY A CA 1
ATOM 1202 C C . GLY A 1 145 ? 28.415 15.697 -40.723 1.00 86.44 145 GLY A C 1
ATOM 1203 O O . GLY A 1 145 ? 28.907 16.701 -41.248 1.00 86.44 145 GLY A O 1
ATOM 1204 N N . SER A 1 146 ? 28.922 14.478 -40.924 1.00 82.19 146 SER A N 1
ATOM 1205 C CA . SER A 1 146 ? 30.094 14.203 -41.763 1.00 82.19 146 SER A CA 1
ATOM 1206 C C . SER A 1 146 ? 29.789 14.164 -43.274 1.00 82.19 146 SER A C 1
ATOM 1208 O O . SER A 1 146 ? 30.708 14.285 -44.099 1.00 82.19 146 SER A O 1
ATOM 1210 N N . VAL A 1 147 ? 28.512 14.047 -43.674 1.00 84.12 147 VAL A N 1
ATOM 1211 C CA . VAL A 1 147 ? 28.109 13.951 -45.087 1.00 84.12 147 VAL A CA 1
ATOM 1212 C C . VAL A 1 147 ? 28.195 15.316 -45.779 1.00 84.12 147 VAL A C 1
ATOM 1214 O O . VAL A 1 147 ? 27.393 16.225 -45.569 1.00 84.12 147 VAL A O 1
ATOM 1217 N N . LYS A 1 148 ? 29.150 15.466 -46.704 1.00 83.06 148 LYS A N 1
ATOM 1218 C CA . LYS A 1 148 ? 29.279 16.681 -47.525 1.00 83.06 148 LYS A CA 1
ATOM 1219 C C . LYS A 1 148 ? 28.174 16.766 -48.584 1.00 83.06 148 LYS A C 1
ATOM 1221 O O . LYS A 1 148 ? 27.828 15.772 -49.225 1.00 83.06 148 LYS A O 1
ATOM 1226 N N . LYS A 1 149 ? 27.697 17.988 -48.878 1.00 70.50 149 LYS A N 1
ATOM 1227 C CA . LYS A 1 149 ? 26.791 18.255 -50.016 1.00 70.50 149 LYS A CA 1
ATOM 1228 C C . LYS A 1 149 ? 27.395 17.672 -51.304 1.00 70.50 149 LYS A C 1
ATOM 1230 O O . LYS A 1 149 ? 28.439 18.151 -51.740 1.00 70.50 149 LYS A O 1
ATOM 1235 N N . ARG A 1 150 ? 26.689 16.709 -51.923 1.00 71.81 150 ARG A N 1
ATOM 1236 C CA . ARG A 1 150 ? 27.022 15.913 -53.138 1.00 71.81 150 ARG A CA 1
ATOM 1237 C C . ARG A 1 150 ? 27.629 14.521 -52.911 1.00 71.81 150 ARG A C 1
ATOM 1239 O O . ARG A 1 150 ? 27.838 13.820 -53.897 1.00 71.81 150 ARG A O 1
ATOM 1246 N N . GLN A 1 151 ? 27.873 14.092 -51.675 1.00 81.94 151 GLN A N 1
ATOM 1247 C CA . GLN A 1 151 ? 28.300 12.720 -51.389 1.00 81.94 151 GLN A CA 1
ATOM 1248 C C . GLN A 1 151 ? 27.088 11.831 -51.082 1.00 81.94 151 GLN A C 1
ATOM 1250 O O . GLN A 1 151 ? 26.128 12.285 -50.462 1.00 81.94 151 GLN A O 1
ATOM 1255 N N . LYS A 1 152 ? 27.110 10.573 -51.543 1.00 83.06 152 LYS A N 1
ATOM 1256 C CA . LYS A 1 152 ? 26.068 9.599 -51.193 1.00 83.06 152 LYS A CA 1
ATOM 1257 C C . LYS A 1 152 ? 26.173 9.284 -49.688 1.00 83.06 152 LYS A C 1
ATOM 1259 O O . LYS A 1 152 ? 27.295 9.034 -49.242 1.00 83.06 152 LYS A O 1
ATOM 1264 N N . PRO A 1 153 ? 25.061 9.290 -48.930 1.00 84.25 153 PRO A N 1
ATOM 1265 C CA . PRO A 1 153 ? 25.072 8.917 -47.519 1.00 84.25 153 PRO A CA 1
ATOM 1266 C C . PRO A 1 153 ? 25.610 7.489 -47.319 1.00 84.25 153 PRO A C 1
ATOM 1268 O O . PRO A 1 153 ? 25.328 6.623 -48.158 1.00 84.25 153 PRO A O 1
ATOM 1271 N N . PRO A 1 154 ? 26.379 7.227 -46.245 1.00 88.19 154 PRO A N 1
ATOM 1272 C CA . PRO A 1 154 ? 26.766 5.874 -45.857 1.00 88.19 154 PRO A CA 1
ATOM 1273 C C . PRO A 1 154 ? 25.541 4.959 -45.657 1.00 88.19 154 PRO A C 1
ATOM 1275 O O . PRO A 1 154 ? 24.552 5.421 -45.091 1.00 88.19 154 PRO A O 1
ATOM 1278 N N . PRO A 1 155 ? 25.599 3.669 -46.051 1.0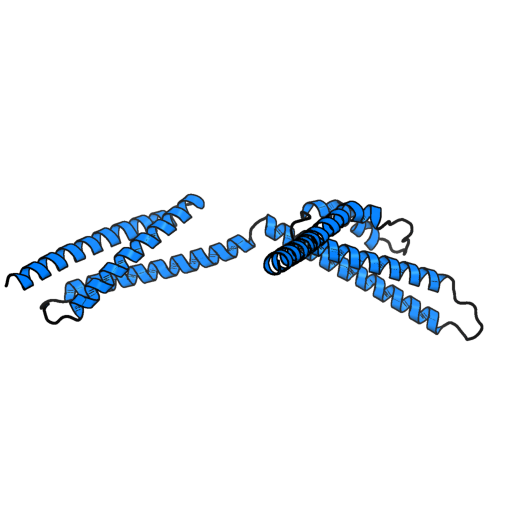0 88.81 155 PRO A N 1
ATOM 1279 C CA . PRO A 1 155 ? 24.522 2.700 -45.799 1.00 88.81 155 PRO A CA 1
ATOM 1280 C C . PRO A 1 155 ? 24.131 2.587 -44.319 1.00 88.81 155 PRO A C 1
ATOM 1282 O O . PRO A 1 155 ? 22.947 2.488 -44.010 1.00 88.81 155 PRO A O 1
ATOM 1285 N N . ARG A 1 156 ? 25.115 2.736 -43.420 1.00 90.75 156 ARG A N 1
ATOM 1286 C CA . ARG A 1 156 ? 24.943 2.720 -41.961 1.00 90.75 156 ARG A CA 1
ATOM 1287 C C . ARG A 1 156 ? 23.893 3.713 -41.452 1.00 90.75 156 ARG A C 1
ATOM 1289 O O . ARG A 1 156 ? 23.226 3.418 -40.477 1.00 90.75 156 ARG A O 1
ATOM 1296 N N . ILE A 1 157 ? 23.693 4.854 -42.121 1.00 89.88 157 ILE A N 1
ATOM 1297 C CA . ILE A 1 157 ? 22.657 5.831 -41.732 1.00 89.88 157 ILE A CA 1
ATOM 1298 C C . ILE A 1 157 ? 21.256 5.210 -41.833 1.00 89.88 157 ILE A C 1
ATOM 1300 O O . ILE A 1 157 ? 20.471 5.326 -40.901 1.00 89.88 157 ILE A O 1
ATOM 1304 N N . ALA A 1 158 ? 20.960 4.513 -42.934 1.00 90.38 158 ALA A N 1
ATOM 1305 C CA . ALA A 1 158 ? 19.659 3.869 -43.124 1.00 90.38 158 ALA A CA 1
ATOM 1306 C C . ALA A 1 158 ? 19.474 2.652 -42.197 1.00 90.38 158 ALA A C 1
ATOM 1308 O O . ALA A 1 158 ? 18.364 2.378 -41.740 1.00 90.38 158 ALA A O 1
ATOM 1309 N N . GLU A 1 159 ? 20.562 1.933 -41.902 1.00 90.56 159 GLU A N 1
ATOM 1310 C CA . GLU A 1 159 ? 20.563 0.849 -40.912 1.00 90.56 159 GLU A CA 1
ATOM 1311 C C . GLU A 1 159 ? 20.221 1.390 -39.517 1.00 90.56 159 GLU A C 1
ATOM 1313 O O . GLU A 1 159 ? 19.296 0.891 -38.884 1.00 90.56 159 GLU A O 1
ATOM 1318 N N . LEU A 1 160 ? 20.894 2.457 -39.069 1.00 91.25 160 LEU A N 1
ATOM 1319 C CA . LEU A 1 160 ? 20.645 3.098 -37.774 1.00 91.25 160 LEU A CA 1
ATOM 1320 C C . LEU A 1 160 ? 19.207 3.612 -37.646 1.00 91.25 160 LEU A C 1
ATOM 1322 O O . LEU A 1 160 ? 18.577 3.389 -36.619 1.00 91.25 160 LEU A O 1
ATOM 1326 N N . GLU A 1 161 ? 18.654 4.241 -38.688 1.00 92.44 161 GLU A N 1
ATOM 1327 C CA . GLU A 1 161 ? 17.246 4.671 -38.703 1.00 92.44 161 GLU A CA 1
ATOM 1328 C C . GLU A 1 161 ? 16.279 3.489 -38.518 1.00 92.44 161 GLU A C 1
ATOM 1330 O O . GLU A 1 161 ? 15.286 3.603 -37.796 1.00 92.44 161 GLU A O 1
ATOM 1335 N N . THR A 1 162 ? 16.589 2.342 -39.130 1.00 91.62 162 THR A N 1
ATOM 1336 C CA . THR A 1 162 ? 15.799 1.109 -38.993 1.00 91.62 162 THR A CA 1
ATOM 1337 C C . THR A 1 162 ? 15.898 0.548 -37.574 1.00 91.62 162 THR A C 1
ATOM 1339 O O . THR A 1 162 ? 14.874 0.237 -36.969 1.00 91.62 162 THR A O 1
ATOM 1342 N N . ILE A 1 163 ? 17.111 0.484 -37.018 1.00 91.38 163 ILE A N 1
ATOM 1343 C CA . ILE A 1 163 ? 17.377 0.004 -35.656 1.00 91.38 163 ILE A CA 1
ATOM 1344 C C . ILE A 1 163 ? 16.670 0.886 -34.620 1.00 91.38 163 ILE A C 1
ATOM 1346 O O . ILE A 1 163 ? 15.975 0.375 -33.747 1.00 91.38 163 ILE A O 1
ATOM 1350 N N . ILE A 1 164 ? 16.783 2.213 -34.733 1.00 93.38 164 ILE A N 1
ATOM 1351 C CA . ILE A 1 164 ? 16.110 3.161 -33.832 1.00 93.38 164 ILE A CA 1
ATOM 1352 C C . ILE A 1 164 ? 14.590 2.996 -33.919 1.00 93.38 164 ILE A C 1
ATOM 1354 O O . ILE A 1 164 ? 13.910 2.966 -32.894 1.00 93.38 164 ILE A O 1
ATOM 1358 N N . GLY A 1 165 ? 14.045 2.870 -35.134 1.00 93.31 165 GLY A N 1
ATOM 1359 C CA . GLY A 1 165 ? 12.620 2.610 -35.335 1.00 93.31 165 GLY A CA 1
ATOM 1360 C C . GLY A 1 165 ? 12.168 1.328 -34.637 1.00 93.31 165 GLY A C 1
ATOM 1361 O O . GLY A 1 165 ? 11.168 1.339 -33.925 1.00 93.31 165 GLY A O 1
ATOM 1362 N N . PHE A 1 166 ? 12.940 0.253 -34.781 1.00 91.88 166 PHE A N 1
ATOM 1363 C CA . PHE A 1 166 ? 12.687 -1.031 -34.136 1.00 91.88 166 PHE A CA 1
ATOM 1364 C C . PHE A 1 166 ? 12.726 -0.943 -32.600 1.00 91.88 166 PHE A C 1
ATOM 1366 O O . PHE A 1 166 ? 11.779 -1.356 -31.935 1.00 91.88 166 PHE A O 1
ATOM 1373 N N . LEU A 1 167 ? 13.760 -0.319 -32.026 1.00 92.19 167 LEU A N 1
ATOM 1374 C CA . LEU A 1 167 ? 13.891 -0.120 -30.576 1.00 92.19 167 LEU A CA 1
ATOM 1375 C C . LEU A 1 167 ? 12.726 0.699 -29.989 1.00 92.19 167 LEU A C 1
ATOM 1377 O O . LEU A 1 167 ? 12.243 0.401 -28.898 1.00 92.19 167 LEU A O 1
ATOM 1381 N N . ARG A 1 168 ? 12.225 1.703 -30.720 1.00 94.38 168 ARG A N 1
ATOM 1382 C CA . ARG A 1 168 ? 11.041 2.476 -30.302 1.00 94.38 168 ARG A CA 1
ATOM 1383 C C . ARG A 1 168 ? 9.773 1.625 -30.275 1.00 94.38 168 ARG A C 1
ATOM 1385 O O . ARG A 1 168 ? 8.985 1.755 -29.346 1.00 94.38 168 ARG A O 1
ATOM 1392 N N . LEU A 1 169 ? 9.599 0.726 -31.246 1.00 93.81 169 LEU A N 1
ATOM 1393 C CA . LEU A 1 169 ? 8.476 -0.217 -31.235 1.00 93.81 169 LEU A CA 1
ATOM 1394 C C . LEU A 1 169 ? 8.540 -1.157 -30.022 1.00 93.81 169 LEU A C 1
ATOM 1396 O O . LEU A 1 169 ? 7.503 -1.478 -29.445 1.00 93.81 169 LEU A O 1
ATOM 1400 N N . HIS A 1 170 ? 9.743 -1.561 -29.606 1.00 92.88 170 HIS A N 1
ATOM 1401 C CA . HIS A 1 170 ? 9.951 -2.333 -28.380 1.00 92.88 170 HIS A CA 1
ATOM 1402 C C . HIS A 1 170 ? 9.529 -1.565 -27.122 1.00 92.88 170 HIS A C 1
ATOM 1404 O O . HIS A 1 170 ? 8.827 -2.129 -26.285 1.00 92.88 170 HIS A O 1
ATOM 1410 N N . ILE A 1 171 ? 9.886 -0.280 -27.006 1.00 93.88 171 ILE A N 1
ATOM 1411 C CA . ILE A 1 171 ? 9.420 0.575 -25.900 1.00 93.88 171 ILE A CA 1
ATOM 1412 C C . ILE A 1 171 ? 7.887 0.644 -25.886 1.00 93.88 171 ILE A C 1
ATOM 1414 O O . ILE A 1 171 ? 7.274 0.356 -24.858 1.00 93.88 171 ILE A O 1
ATOM 1418 N N . ASP A 1 172 ? 7.260 0.931 -27.031 1.00 93.50 172 ASP A N 1
ATOM 1419 C CA . ASP A 1 172 ? 5.797 1.000 -27.146 1.00 93.50 172 ASP A CA 1
ATOM 1420 C C . ASP A 1 172 ? 5.119 -0.326 -26.747 1.00 93.50 172 ASP A C 1
ATOM 1422 O O . ASP A 1 172 ? 4.041 -0.330 -26.146 1.00 93.50 172 ASP A O 1
ATOM 1426 N N . ALA A 1 173 ? 5.724 -1.468 -27.089 1.00 93.00 173 ALA A N 1
ATOM 1427 C CA . ALA A 1 173 ? 5.231 -2.786 -26.704 1.00 93.00 173 ALA A CA 1
ATOM 1428 C C . ALA A 1 173 ? 5.366 -3.026 -25.190 1.00 93.00 173 ALA A C 1
ATOM 1430 O O . ALA A 1 173 ? 4.396 -3.443 -24.553 1.00 93.00 173 ALA A O 1
ATOM 1431 N N . MET A 1 174 ? 6.511 -2.689 -24.589 1.00 93.31 174 MET A N 1
ATOM 1432 C CA . MET A 1 174 ? 6.720 -2.799 -23.141 1.00 93.31 174 MET A CA 1
ATOM 1433 C C . MET A 1 174 ? 5.761 -1.913 -22.337 1.00 93.31 174 MET A C 1
ATOM 1435 O O . MET A 1 174 ? 5.242 -2.351 -21.311 1.00 93.31 174 MET A O 1
ATOM 1439 N N . GLU A 1 175 ? 5.447 -0.705 -22.812 1.00 92.69 175 GLU A N 1
ATOM 1440 C CA . GLU A 1 175 ? 4.455 0.163 -22.165 1.00 92.69 175 GLU A CA 1
ATOM 1441 C C . GLU A 1 175 ? 3.043 -0.445 -22.172 1.00 92.69 175 GLU A C 1
ATOM 1443 O O . GLU A 1 175 ? 2.282 -0.286 -21.211 1.00 92.69 175 GLU A O 1
ATOM 1448 N N . LYS A 1 176 ? 2.669 -1.161 -23.240 1.00 91.56 176 LYS A N 1
ATOM 1449 C CA . LYS A 1 176 ? 1.393 -1.893 -23.303 1.00 91.56 176 LYS A CA 1
ATOM 1450 C C . LYS A 1 176 ? 1.389 -3.076 -22.338 1.00 91.56 176 LYS A C 1
ATOM 1452 O O . LYS A 1 176 ? 0.409 -3.251 -21.616 1.00 91.56 176 LYS A O 1
ATOM 1457 N N . VAL A 1 177 ? 2.486 -3.833 -22.269 1.00 91.69 177 VAL A N 1
ATOM 1458 C CA . VAL A 1 177 ? 2.651 -4.937 -21.308 1.00 91.69 177 VAL A CA 1
ATOM 1459 C C . VAL A 1 177 ? 2.565 -4.427 -19.868 1.00 91.69 177 VAL A C 1
ATOM 1461 O O . VAL A 1 177 ? 1.852 -5.017 -19.061 1.00 91.69 177 VAL A O 1
ATOM 1464 N N . LEU A 1 178 ? 3.191 -3.289 -19.551 1.00 91.12 178 LEU A N 1
ATOM 1465 C CA . LEU A 1 178 ? 3.090 -2.656 -18.232 1.00 91.12 178 LEU A CA 1
ATOM 1466 C C . LEU A 1 178 ? 1.635 -2.347 -17.857 1.00 91.12 178 LEU A C 1
ATOM 1468 O O . LEU A 1 178 ? 1.209 -2.642 -16.743 1.00 91.12 178 LEU A O 1
ATOM 1472 N N . ARG A 1 179 ? 0.845 -1.813 -18.799 1.00 88.06 179 ARG A N 1
ATOM 1473 C CA . ARG A 1 179 ? -0.588 -1.563 -18.575 1.00 88.06 179 ARG A CA 1
ATOM 1474 C C . ARG A 1 179 ? -1.366 -2.851 -18.323 1.00 88.06 179 ARG A C 1
ATOM 1476 O O . ARG A 1 179 ? -2.206 -2.868 -17.430 1.00 88.06 179 ARG A O 1
ATOM 1483 N N . CYS A 1 180 ? -1.081 -3.916 -19.068 1.00 86.06 180 CYS A N 1
ATOM 1484 C CA . CYS A 1 180 ? -1.697 -5.222 -18.840 1.00 86.06 180 CYS A CA 1
ATOM 1485 C C . CYS A 1 180 ? -1.325 -5.815 -17.474 1.00 86.06 180 CYS A C 1
ATOM 1487 O O . CYS A 1 180 ? -2.182 -6.405 -16.821 1.00 86.06 180 CYS A O 1
ATOM 1489 N N . ILE A 1 181 ? -0.077 -5.646 -17.023 1.00 87.38 181 ILE A N 1
ATOM 1490 C CA . ILE A 1 181 ? 0.352 -6.027 -15.670 1.00 87.38 181 ILE A CA 1
ATOM 1491 C C . ILE A 1 181 ? -0.436 -5.214 -14.640 1.00 87.38 181 ILE A C 1
ATOM 1493 O O . ILE A 1 181 ? -1.016 -5.787 -13.722 1.00 87.38 181 ILE A O 1
ATOM 1497 N N . ASP A 1 182 ? -0.531 -3.893 -14.807 1.00 83.19 182 ASP A N 1
ATOM 1498 C CA . ASP A 1 182 ? -1.275 -3.018 -13.895 1.00 83.19 182 ASP A CA 1
ATOM 1499 C C . ASP A 1 182 ? -2.762 -3.374 -13.800 1.00 83.19 182 ASP A C 1
ATOM 1501 O O . ASP A 1 182 ? -3.311 -3.385 -12.691 1.00 83.19 182 ASP A O 1
ATOM 1505 N N . ASN A 1 183 ? -3.378 -3.729 -14.928 1.00 84.62 183 ASN A N 1
ATOM 1506 C CA . ASN A 1 183 ? -4.772 -4.161 -15.021 1.00 84.62 183 ASN A CA 1
ATOM 1507 C C . ASN A 1 183 ? -4.995 -5.644 -14.674 1.00 84.62 183 ASN A C 1
ATOM 1509 O O . ASN A 1 183 ? -6.141 -6.085 -14.622 1.00 84.62 183 ASN A O 1
ATOM 1513 N N . GLU A 1 184 ? -3.929 -6.397 -14.392 1.00 82.25 184 GLU A N 1
ATOM 1514 C CA . GLU A 1 184 ? -3.956 -7.832 -14.074 1.00 82.25 184 GLU A CA 1
ATOM 1515 C C . GLU A 1 184 ? -4.406 -8.748 -15.234 1.00 82.25 184 GLU A C 1
ATOM 1517 O O . GLU A 1 184 ? -4.755 -9.908 -15.006 1.00 82.25 184 GLU A O 1
ATOM 1522 N N . ALA A 1 185 ? -4.351 -8.272 -16.483 1.00 80.25 185 ALA A N 1
ATOM 1523 C CA . ALA A 1 185 ? -4.551 -9.093 -17.686 1.00 80.25 185 ALA A CA 1
ATOM 1524 C C . ALA A 1 185 ? -3.365 -10.012 -18.013 1.00 80.25 185 ALA A C 1
ATOM 1526 O O . ALA A 1 185 ? -3.535 -11.028 -18.693 1.00 80.25 185 ALA A O 1
ATOM 1527 N N . ILE A 1 186 ? -2.173 -9.657 -17.538 1.00 85.69 186 ILE A N 1
ATOM 1528 C CA . ILE A 1 186 ? -0.963 -10.481 -17.611 1.00 85.69 186 ILE A CA 1
ATOM 1529 C C . ILE A 1 186 ? -0.469 -10.693 -16.182 1.00 85.69 186 ILE A C 1
ATOM 1531 O O . ILE A 1 186 ? -0.517 -9.774 -15.360 1.00 85.69 186 ILE A O 1
ATOM 1535 N N . GLN A 1 187 ? -0.033 -11.908 -15.864 1.00 86.56 187 GLN A N 1
ATOM 1536 C CA . GLN A 1 187 ? 0.581 -12.231 -14.581 1.00 86.56 187 GLN A CA 1
ATOM 1537 C C . GLN A 1 187 ? 2.109 -12.025 -14.633 1.00 86.56 187 GLN A C 1
ATOM 1539 O O . GLN A 1 187 ? 2.719 -12.212 -15.684 1.00 86.56 187 GLN A O 1
ATOM 1544 N N . PRO A 1 188 ? 2.762 -11.653 -13.514 1.00 89.00 188 PRO A N 1
ATOM 1545 C CA . PRO A 1 188 ? 4.207 -11.395 -13.474 1.00 89.00 188 PRO A CA 1
ATOM 1546 C C . PRO A 1 188 ? 5.112 -12.541 -13.953 1.00 89.00 188 PRO A C 1
ATOM 1548 O O . PRO A 1 188 ? 6.205 -12.278 -14.454 1.00 89.00 188 PRO A O 1
ATOM 1551 N N . ASP A 1 189 ? 4.683 -13.792 -13.773 1.00 88.81 189 ASP A N 1
ATOM 1552 C CA . ASP A 1 189 ? 5.398 -14.999 -14.207 1.00 88.81 189 ASP A CA 1
ATOM 1553 C C . ASP A 1 189 ? 5.375 -15.189 -15.727 1.00 88.81 189 ASP A C 1
ATOM 1555 O O . ASP A 1 189 ? 6.311 -15.737 -16.298 1.00 88.81 189 ASP A O 1
ATOM 1559 N N . GLU A 1 190 ? 4.366 -14.647 -16.406 1.00 89.62 190 GLU A N 1
ATOM 1560 C CA . GLU A 1 190 ? 4.259 -14.698 -17.869 1.00 89.62 190 GLU A CA 1
ATOM 1561 C C . GLU A 1 190 ? 5.279 -13.779 -18.566 1.00 89.62 190 GLU A C 1
ATOM 1563 O O . GLU A 1 190 ? 5.393 -13.792 -19.787 1.00 89.62 190 GLU A O 1
ATOM 1568 N N . LEU A 1 191 ? 6.040 -12.981 -17.806 1.00 92.31 191 LEU A N 1
ATOM 1569 C CA . LEU A 1 191 ? 7.133 -12.160 -18.330 1.00 92.31 191 LEU A CA 1
ATOM 1570 C C . LEU A 1 191 ? 8.468 -12.907 -18.404 1.00 92.31 191 LEU A C 1
ATOM 1572 O O . LEU A 1 191 ? 9.435 -12.332 -18.892 1.00 92.31 191 LEU A O 1
ATOM 1576 N N . ASP A 1 192 ? 8.573 -14.128 -17.878 1.00 89.69 192 ASP A N 1
ATOM 1577 C CA . ASP A 1 192 ? 9.865 -14.812 -17.758 1.00 89.69 192 ASP A CA 1
ATOM 1578 C C . ASP A 1 192 ? 10.497 -15.151 -19.116 1.00 89.69 192 ASP A C 1
ATOM 1580 O O . ASP A 1 192 ? 11.712 -15.010 -19.271 1.00 89.69 192 ASP A O 1
ATOM 1584 N N . ASP A 1 193 ? 9.686 -15.487 -20.119 1.00 88.69 193 ASP A N 1
ATOM 1585 C CA . ASP A 1 193 ? 10.170 -15.705 -21.486 1.00 88.69 193 ASP A CA 1
ATOM 1586 C C . ASP A 1 193 ? 10.678 -14.390 -22.099 1.00 88.69 193 ASP A C 1
ATOM 1588 O O . ASP A 1 193 ? 11.819 -14.311 -22.562 1.00 88.69 193 ASP A O 1
ATOM 1592 N N . LEU A 1 194 ? 9.898 -13.310 -21.967 1.00 92.06 194 LEU A N 1
ATOM 1593 C CA . LEU A 1 194 ? 10.275 -11.975 -22.438 1.00 92.06 194 LEU A CA 1
ATOM 1594 C C . LEU A 1 194 ? 11.541 -11.447 -21.734 1.00 92.06 194 LEU A C 1
ATOM 1596 O O . LEU A 1 194 ? 12.377 -10.795 -22.360 1.00 92.06 194 LEU A O 1
ATOM 1600 N N . LYS A 1 195 ? 11.725 -11.745 -20.440 1.00 92.12 195 LYS A N 1
ATOM 1601 C CA . LYS A 1 195 ? 12.960 -11.443 -19.692 1.00 92.12 195 LYS A CA 1
ATOM 1602 C C . LYS A 1 195 ? 14.170 -12.115 -20.325 1.00 92.12 195 LYS A C 1
ATOM 1604 O O . LYS A 1 195 ? 15.193 -11.455 -20.498 1.00 92.12 195 LYS A O 1
ATOM 1609 N N . GLY A 1 196 ? 14.056 -13.398 -20.668 1.00 88.25 196 GLY A N 1
ATOM 1610 C CA . GLY A 1 196 ? 15.134 -14.155 -21.302 1.00 88.25 196 GLY A CA 1
ATOM 1611 C C . GLY A 1 196 ? 15.508 -13.599 -22.676 1.00 88.25 196 GLY A C 1
ATOM 1612 O O . GLY A 1 196 ? 16.691 -13.438 -22.983 1.00 88.25 196 GLY A O 1
ATOM 1613 N N . GLU A 1 197 ? 14.513 -13.233 -23.481 1.00 88.44 197 GLU A N 1
ATOM 1614 C CA . GLU A 1 197 ? 14.742 -12.613 -24.789 1.00 88.44 197 GLU A CA 1
ATOM 1615 C C . GLU A 1 197 ? 15.426 -11.248 -24.667 1.00 88.44 197 GLU A C 1
ATOM 1617 O O . GLU A 1 197 ? 16.362 -10.953 -25.411 1.00 88.44 197 GLU A O 1
ATOM 1622 N N . TYR A 1 198 ? 15.022 -10.435 -23.687 1.00 89.06 198 TYR A N 1
ATOM 1623 C CA . TYR A 1 198 ? 15.648 -9.142 -23.428 1.00 89.06 198 TYR A CA 1
ATOM 1624 C C . TYR A 1 198 ? 17.055 -9.241 -22.851 1.00 89.06 198 TYR A C 1
ATOM 1626 O O . TYR A 1 198 ? 17.894 -8.395 -23.159 1.00 89.06 198 TYR A O 1
ATOM 1634 N N . GLU A 1 199 ? 17.339 -10.256 -22.037 1.00 87.62 199 GLU A N 1
ATOM 1635 C CA . GLU A 1 199 ? 18.696 -10.517 -21.561 1.00 87.62 199 GLU A CA 1
ATOM 1636 C C . GLU A 1 199 ? 19.632 -10.794 -22.746 1.00 87.62 199 GLU A C 1
ATOM 1638 O O . GLU A 1 199 ? 20.709 -10.200 -22.835 1.00 87.62 199 GLU A O 1
ATOM 1643 N N . MET A 1 200 ? 19.183 -11.602 -23.712 1.00 85.75 200 MET A N 1
ATOM 1644 C CA . MET A 1 200 ? 19.919 -11.852 -24.951 1.00 85.75 200 MET A CA 1
ATOM 1645 C C . MET A 1 200 ? 20.058 -10.569 -25.788 1.00 85.75 200 MET A C 1
ATOM 1647 O O . MET A 1 200 ? 21.182 -10.137 -26.051 1.00 85.75 200 MET A O 1
ATOM 1651 N N . PHE A 1 201 ? 18.944 -9.903 -26.099 1.00 85.44 201 PHE A N 1
ATOM 1652 C CA . PHE A 1 201 ? 18.882 -8.690 -26.922 1.00 85.44 201 PHE A CA 1
ATOM 1653 C C . PHE A 1 201 ? 19.735 -7.530 -26.386 1.00 85.44 201 PHE A C 1
ATOM 1655 O O . PHE A 1 201 ? 20.417 -6.817 -27.130 1.00 85.44 201 PHE A O 1
ATOM 1662 N N . LEU A 1 202 ? 19.729 -7.315 -25.069 1.00 85.81 202 LEU A N 1
ATOM 1663 C CA . LEU A 1 202 ? 20.517 -6.250 -24.453 1.00 85.81 202 LEU A CA 1
ATOM 1664 C C . LEU A 1 202 ? 22.004 -6.607 -24.372 1.00 85.81 202 LEU A C 1
ATOM 1666 O O 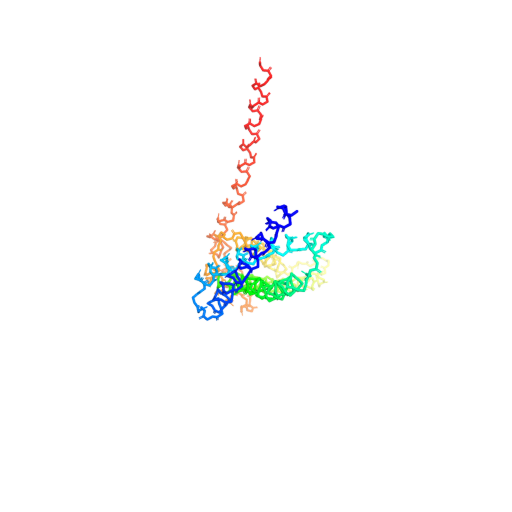. LEU A 1 202 ? 22.829 -5.701 -24.513 1.00 85.81 202 LEU A O 1
ATOM 1670 N N . SER A 1 203 ? 22.346 -7.890 -24.205 1.00 83.25 203 SER A N 1
ATOM 1671 C CA . SER A 1 203 ? 23.737 -8.362 -24.150 1.00 83.25 203 SER A CA 1
ATOM 1672 C C . SER A 1 203 ? 24.466 -8.311 -25.496 1.00 83.25 203 SER A C 1
ATOM 1674 O O . SER A 1 203 ? 25.699 -8.285 -25.528 1.00 83.25 203 SER A O 1
ATOM 1676 N N . GLU A 1 204 ? 23.729 -8.276 -26.607 1.00 81.06 204 GLU A N 1
ATOM 1677 C CA . GLU A 1 204 ? 24.320 -8.199 -27.935 1.00 81.06 204 GLU A CA 1
ATOM 1678 C C . GLU A 1 204 ? 24.940 -6.822 -28.206 1.00 81.06 204 GLU A C 1
ATOM 1680 O O . GLU A 1 204 ? 24.320 -5.762 -28.067 1.00 81.06 204 GLU A O 1
ATOM 1685 N N . GLU A 1 205 ? 26.211 -6.862 -28.609 1.00 67.62 205 GLU A N 1
ATOM 1686 C CA . GLU A 1 205 ? 27.014 -5.684 -28.951 1.00 67.62 205 GLU A CA 1
ATOM 1687 C C . GLU A 1 205 ? 26.770 -5.228 -30.401 1.00 67.62 205 GLU A C 1
ATOM 1689 O O . GLU A 1 205 ? 27.055 -4.086 -30.760 1.00 67.62 205 GLU A O 1
ATOM 1694 N N . ARG A 1 206 ? 26.223 -6.117 -31.245 1.00 65.50 206 ARG A N 1
ATOM 1695 C CA . ARG A 1 206 ? 25.812 -5.805 -32.619 1.00 65.50 206 ARG A CA 1
ATOM 1696 C C . ARG A 1 206 ? 24.319 -5.504 -32.671 1.00 65.50 206 ARG A C 1
ATOM 1698 O O . ARG A 1 206 ? 23.531 -6.208 -32.058 1.00 65.50 206 ARG A O 1
ATOM 1705 N N . ASP A 1 207 ? 23.953 -4.499 -33.463 1.00 68.69 207 ASP A N 1
ATOM 1706 C CA . ASP A 1 207 ? 22.563 -4.101 -33.719 1.00 68.69 207 ASP A CA 1
ATOM 1707 C C . ASP A 1 207 ? 21.861 -5.042 -34.713 1.00 68.69 207 ASP A C 1
ATOM 1709 O O . ASP A 1 207 ? 21.340 -4.604 -35.742 1.00 68.69 207 ASP A O 1
ATOM 1713 N N . ASP A 1 208 ? 21.916 -6.347 -34.464 1.00 73.44 208 ASP A N 1
ATOM 1714 C CA . ASP A 1 208 ? 21.274 -7.329 -35.333 1.00 73.44 208 ASP A CA 1
ATOM 1715 C C . ASP A 1 208 ? 19.786 -7.446 -34.988 1.00 73.44 208 ASP A C 1
ATOM 1717 O O . ASP A 1 208 ? 19.360 -8.298 -34.216 1.00 73.44 208 ASP A O 1
ATOM 1721 N N . VAL A 1 209 ? 18.987 -6.535 -35.544 1.00 75.25 209 VAL A N 1
ATOM 1722 C CA . VAL A 1 209 ? 17.531 -6.513 -35.337 1.00 75.25 209 VAL A CA 1
ATOM 1723 C C . VAL A 1 209 ? 16.787 -7.531 -36.210 1.00 75.25 209 VAL A C 1
ATOM 1725 O O . VAL A 1 209 ? 15.598 -7.742 -36.002 1.00 75.25 209 VAL A O 1
ATOM 1728 N N . GLU A 1 210 ? 17.447 -8.181 -37.179 1.00 72.75 210 GLU A N 1
ATOM 1729 C CA . GLU A 1 210 ? 16.787 -9.134 -38.090 1.00 72.75 210 GLU A CA 1
ATOM 1730 C C . GLU A 1 210 ? 16.383 -10.442 -37.392 1.00 72.75 210 GLU A C 1
ATOM 1732 O O . GLU A 1 210 ? 15.483 -11.138 -37.863 1.00 72.75 210 GLU A O 1
ATOM 1737 N N . GLY A 1 211 ? 17.027 -10.770 -36.268 1.00 72.19 211 GLY A N 1
ATOM 1738 C CA . GLY A 1 211 ? 16.717 -11.948 -35.456 1.00 72.19 211 GLY A CA 1
ATOM 1739 C C . GLY A 1 211 ? 15.546 -11.773 -34.486 1.00 72.19 211 GLY A C 1
ATOM 1740 O O . GLY A 1 211 ? 15.126 -12.759 -33.885 1.00 72.19 211 GLY A O 1
ATOM 1741 N N . TYR A 1 212 ? 15.019 -10.554 -34.334 1.00 79.56 212 TYR A N 1
ATOM 1742 C CA . TYR A 1 212 ? 14.006 -10.229 -33.333 1.00 79.56 212 TYR A CA 1
ATOM 1743 C C . TYR A 1 212 ? 12.708 -9.787 -34.007 1.00 79.56 212 TYR A C 1
ATOM 1745 O O . TYR A 1 212 ? 12.659 -8.806 -34.749 1.00 79.56 212 TYR A O 1
ATOM 1753 N N . SER A 1 213 ? 11.632 -10.517 -33.737 1.00 84.19 213 SER A N 1
ATOM 1754 C CA . SER A 1 213 ? 10.292 -10.203 -34.221 1.00 84.19 213 SER A CA 1
ATOM 1755 C C . SER A 1 213 ? 9.443 -9.723 -33.054 1.00 84.19 213 SER A C 1
ATOM 1757 O O . SER A 1 213 ? 9.278 -10.443 -32.074 1.00 84.19 213 SER A O 1
ATOM 1759 N N . LEU A 1 214 ? 8.855 -8.527 -33.167 1.00 81.62 214 LEU A N 1
ATOM 1760 C CA . LEU A 1 214 ? 7.911 -8.049 -32.152 1.00 81.62 214 LEU A CA 1
ATOM 1761 C C . LEU A 1 214 ? 6.724 -9.004 -31.972 1.00 81.62 214 LEU A C 1
ATOM 1763 O O . LEU A 1 214 ? 6.209 -9.120 -30.867 1.00 81.62 214 LEU A O 1
ATOM 1767 N N . ASP A 1 215 ? 6.278 -9.653 -33.047 1.00 83.25 215 ASP A N 1
ATOM 1768 C CA . ASP A 1 215 ? 5.150 -10.586 -32.994 1.00 83.25 215 ASP A CA 1
ATOM 1769 C C . ASP A 1 215 ? 5.516 -11.845 -32.199 1.00 83.25 215 ASP A C 1
ATOM 1771 O O . ASP A 1 215 ? 4.746 -12.282 -31.351 1.00 83.25 215 ASP A O 1
ATOM 1775 N N . ASP A 1 216 ? 6.735 -12.357 -32.386 1.00 85.12 216 ASP A N 1
ATOM 1776 C CA . ASP A 1 216 ? 7.201 -13.549 -31.670 1.00 85.12 216 ASP A CA 1
ATOM 1777 C C . ASP A 1 216 ? 7.416 -13.250 -30.179 1.00 85.12 216 ASP A C 1
ATOM 1779 O O . ASP A 1 216 ? 7.036 -14.049 -29.330 1.00 85.12 216 ASP A O 1
ATOM 1783 N N . MET A 1 217 ? 7.970 -12.075 -29.862 1.00 87.06 217 MET A N 1
ATOM 1784 C CA . MET A 1 217 ? 8.293 -11.691 -28.483 1.00 87.06 217 MET A CA 1
ATOM 1785 C C . MET A 1 217 ? 7.068 -11.223 -27.681 1.00 87.06 217 MET A C 1
ATOM 1787 O O . MET A 1 217 ? 7.001 -11.394 -26.465 1.00 87.06 217 MET A O 1
ATOM 1791 N N . TYR A 1 218 ? 6.093 -10.581 -28.334 1.00 88.69 218 TYR A N 1
ATOM 1792 C CA . TYR A 1 218 ? 4.990 -9.906 -27.642 1.00 88.69 218 TYR A CA 1
ATOM 1793 C C . TYR A 1 218 ? 3.592 -10.338 -28.067 1.00 88.69 218 TYR A C 1
ATOM 1795 O O . TYR A 1 218 ? 2.645 -9.930 -27.395 1.00 88.69 218 TYR A O 1
ATOM 1803 N N . GLY A 1 219 ? 3.424 -11.102 -29.148 1.00 86.31 219 GLY A N 1
ATOM 1804 C CA . GLY A 1 219 ? 2.117 -11.378 -29.754 1.00 86.31 219 GLY A CA 1
ATOM 1805 C C . GLY A 1 219 ? 1.088 -11.877 -28.740 1.00 86.31 219 GLY A C 1
ATOM 1806 O O . GLY A 1 219 ? 0.051 -11.247 -28.541 1.00 86.31 219 GLY A O 1
ATOM 1807 N N . GLU A 1 220 ? 1.432 -12.918 -27.978 1.00 85.31 220 GLU A N 1
ATOM 1808 C CA . GLU A 1 220 ? 0.535 -13.488 -26.961 1.00 85.31 220 GLU A CA 1
ATOM 1809 C C . GLU A 1 220 ? 0.190 -12.513 -25.819 1.00 85.31 220 GLU A C 1
ATOM 1811 O O . GLU A 1 220 ? -0.896 -12.580 -25.232 1.00 85.31 220 GLU A O 1
ATOM 1816 N N . LEU A 1 221 ? 1.107 -11.599 -25.491 1.00 87.44 221 LEU A N 1
ATOM 1817 C CA . LEU A 1 221 ? 0.923 -10.590 -24.446 1.00 87.44 221 LEU A CA 1
ATOM 1818 C C . LEU A 1 221 ? 0.063 -9.420 -24.952 1.00 87.44 221 LEU A C 1
ATOM 1820 O O . LEU A 1 221 ? -0.793 -8.906 -24.226 1.00 87.44 221 LEU A O 1
ATOM 1824 N N . LEU A 1 222 ? 0.265 -9.002 -26.202 1.00 86.62 222 LEU A N 1
ATOM 1825 C CA . LEU A 1 222 ? -0.430 -7.869 -26.811 1.00 86.62 222 LEU A CA 1
ATOM 1826 C C . LEU A 1 222 ? -1.839 -8.218 -27.285 1.00 86.62 222 LEU A C 1
ATOM 1828 O O . LEU A 1 222 ? -2.712 -7.357 -27.189 1.00 86.62 222 LEU A O 1
ATOM 1832 N N . ASP A 1 223 ? -2.114 -9.468 -27.659 1.00 84.88 223 ASP A N 1
ATOM 1833 C CA . ASP A 1 223 ? -3.481 -9.937 -27.924 1.00 84.88 223 ASP A CA 1
ATOM 1834 C C . ASP A 1 223 ? -4.408 -9.653 -26.729 1.00 84.88 223 ASP A C 1
ATOM 1836 O O . ASP A 1 223 ? -5.566 -9.251 -26.874 1.00 84.88 223 ASP A O 1
ATOM 1840 N N . ARG A 1 224 ? -3.885 -9.787 -25.504 1.00 77.50 224 ARG A N 1
ATOM 1841 C CA . ARG A 1 224 ? -4.637 -9.499 -24.273 1.00 77.50 224 ARG A CA 1
ATOM 1842 C C . ARG A 1 224 ? -4.848 -8.004 -24.058 1.00 77.50 224 ARG A C 1
ATOM 1844 O O . ARG A 1 224 ? -5.905 -7.609 -23.566 1.00 77.50 224 ARG A O 1
ATOM 1851 N N . PHE A 1 225 ? -3.886 -7.175 -24.466 1.00 76.31 225 PHE A N 1
ATOM 1852 C CA . PHE A 1 225 ? -4.028 -5.719 -24.447 1.00 76.31 225 PHE A CA 1
ATOM 1853 C C . PHE A 1 225 ? -5.164 -5.256 -25.370 1.00 76.31 225 PHE A C 1
ATOM 1855 O O . PHE A 1 225 ? -5.958 -4.390 -24.993 1.00 76.31 225 PHE A O 1
ATOM 1862 N N . GLU A 1 226 ? -5.275 -5.838 -26.566 1.00 73.50 226 GLU A N 1
ATOM 1863 C CA . GLU A 1 226 ? -6.340 -5.502 -27.516 1.00 73.50 226 GLU A CA 1
ATOM 1864 C C . GLU A 1 226 ? -7.723 -5.857 -26.957 1.00 73.50 226 GLU A C 1
ATOM 1866 O O . GLU A 1 226 ? -8.630 -5.021 -26.972 1.00 73.50 226 GLU A O 1
ATOM 1871 N N . VAL A 1 227 ? -7.863 -7.033 -26.337 1.00 69.31 227 VAL A N 1
ATOM 1872 C CA . VAL A 1 227 ? -9.109 -7.458 -25.677 1.00 69.31 227 VAL A CA 1
ATOM 1873 C C . VAL A 1 227 ? -9.502 -6.518 -24.526 1.00 69.31 227 VAL A C 1
ATOM 1875 O O . VAL A 1 227 ? -10.672 -6.126 -24.416 1.00 69.31 227 VAL A O 1
ATOM 1878 N N . GLU A 1 228 ? -8.547 -6.107 -23.684 1.00 65.06 228 GLU A N 1
ATOM 1879 C CA . GLU A 1 228 ? -8.796 -5.126 -22.617 1.00 65.06 228 GLU A CA 1
ATOM 1880 C C . GLU A 1 228 ? -9.214 -3.760 -23.159 1.00 65.06 228 GLU A C 1
ATOM 1882 O O . GLU A 1 228 ? -10.077 -3.095 -22.579 1.00 65.06 228 GLU A O 1
ATOM 1887 N N . HIS A 1 229 ? -8.615 -3.316 -24.264 1.00 64.62 229 HIS A N 1
ATOM 1888 C CA . HIS A 1 229 ? -8.920 -2.013 -24.834 1.00 64.62 229 HIS A CA 1
ATOM 1889 C C . HIS A 1 229 ? -10.274 -2.008 -25.570 1.00 64.62 229 HIS A C 1
ATOM 1891 O O . HIS A 1 229 ? -10.991 -0.996 -25.546 1.00 64.62 229 HIS A O 1
ATOM 1897 N N . GLU A 1 230 ? -10.670 -3.120 -26.188 1.00 61.34 230 GLU A N 1
ATOM 1898 C CA . GLU A 1 230 ? -11.931 -3.241 -26.923 1.00 61.34 230 GLU A CA 1
ATOM 1899 C C . GLU A 1 230 ? -13.162 -3.331 -26.008 1.00 61.34 230 GLU A C 1
ATOM 1901 O O . GLU A 1 230 ? -14.197 -2.721 -26.308 1.00 61.34 230 GLU A O 1
ATOM 1906 N N . ALA A 1 231 ? -13.073 -4.005 -24.856 1.00 61.47 231 ALA A N 1
ATOM 1907 C CA . ALA A 1 231 ? -14.224 -4.219 -23.969 1.00 61.47 231 ALA A CA 1
ATOM 1908 C C . ALA A 1 231 ? -14.893 -2.913 -23.449 1.00 61.47 231 ALA A C 1
ATOM 1910 O O . ALA A 1 231 ? -16.123 -2.782 -23.539 1.00 61.47 231 ALA A O 1
ATOM 1911 N N . PRO A 1 232 ? -14.156 -1.884 -22.980 1.00 60.94 232 PRO A N 1
ATOM 1912 C CA . PRO A 1 232 ? -14.723 -0.593 -22.581 1.00 60.94 232 PRO A CA 1
ATOM 1913 C C . PRO A 1 232 ? -15.297 0.206 -23.757 1.00 60.94 232 PRO A C 1
ATOM 1915 O O . PRO A 1 232 ? -16.254 0.970 -23.588 1.00 60.94 232 PRO A O 1
ATOM 1918 N N . VAL A 1 233 ? -14.710 0.066 -24.949 1.00 65.69 233 VAL A N 1
ATOM 1919 C CA . VAL A 1 233 ? -15.145 0.767 -26.167 1.00 65.69 233 VAL A CA 1
ATOM 1920 C C . VAL A 1 233 ? -16.459 0.171 -26.669 1.00 65.69 233 VAL A C 1
ATOM 1922 O O . VAL A 1 233 ? -17.406 0.919 -26.932 1.00 65.69 233 VAL A O 1
ATOM 1925 N N . ALA A 1 234 ? -16.564 -1.158 -26.691 1.00 59.59 234 ALA A N 1
ATOM 1926 C CA . ALA A 1 234 ? -17.788 -1.882 -27.010 1.00 59.59 234 ALA A CA 1
ATOM 1927 C C . ALA A 1 234 ? -18.918 -1.552 -26.018 1.00 59.59 234 ALA A C 1
ATOM 1929 O O . ALA A 1 234 ? -20.034 -1.230 -26.433 1.00 59.59 234 ALA A O 1
ATOM 1930 N N . ALA A 1 235 ? -18.626 -1.514 -24.713 1.00 62.69 235 ALA A N 1
ATOM 1931 C CA . ALA A 1 235 ? -19.603 -1.150 -23.684 1.00 62.69 235 ALA A CA 1
ATOM 1932 C C . ALA A 1 235 ? -20.113 0.300 -23.824 1.00 62.69 235 ALA A C 1
ATOM 1934 O O . ALA A 1 235 ? -21.305 0.573 -23.653 1.00 62.69 235 ALA A O 1
ATOM 1935 N N . LYS A 1 236 ? -19.238 1.253 -24.174 1.00 64.81 236 LYS A N 1
ATOM 1936 C CA . LYS A 1 236 ? -19.634 2.646 -24.457 1.00 64.81 236 LYS A CA 1
ATOM 1937 C C . LYS A 1 236 ? -20.465 2.763 -25.735 1.00 64.81 236 LYS A C 1
ATOM 1939 O O . LYS A 1 236 ? -21.419 3.543 -25.765 1.00 64.81 236 LYS A O 1
ATOM 1944 N N . ALA A 1 237 ? -20.131 2.000 -26.775 1.00 67.38 237 ALA A N 1
ATOM 1945 C CA . ALA A 1 237 ? -20.895 1.969 -28.018 1.00 67.38 237 ALA A CA 1
ATOM 1946 C C . ALA A 1 237 ? -22.309 1.411 -27.792 1.00 67.38 237 ALA A C 1
ATOM 1948 O O . ALA A 1 237 ? -23.279 2.034 -28.224 1.00 67.38 237 ALA A O 1
ATOM 1949 N N . LEU A 1 238 ? -22.435 0.315 -27.037 1.00 70.38 238 LEU A N 1
ATOM 1950 C CA . LEU A 1 238 ? -23.720 -0.305 -26.706 1.00 70.38 238 LEU A CA 1
ATOM 1951 C C . LEU A 1 238 ? -24.627 0.645 -25.907 1.00 70.38 238 LEU A C 1
ATOM 1953 O O . LEU A 1 238 ? -25.780 0.854 -26.277 1.00 70.38 238 LEU A O 1
ATOM 1957 N N . ASN A 1 239 ? -24.082 1.312 -24.882 1.00 73.75 239 ASN A N 1
ATOM 1958 C CA . ASN A 1 239 ? -24.814 2.316 -24.100 1.00 73.75 239 ASN A CA 1
ATOM 1959 C C . ASN A 1 239 ? -25.287 3.503 -24.959 1.00 73.75 239 ASN A C 1
ATOM 1961 O O . ASN A 1 239 ? -26.375 4.039 -24.754 1.00 73.75 239 ASN A O 1
ATOM 1965 N N . LYS A 1 240 ? -24.490 3.920 -25.951 1.00 74.50 240 LYS A N 1
ATOM 1966 C CA . LYS A 1 240 ? -24.859 5.001 -26.877 1.00 74.50 240 LYS A CA 1
ATOM 1967 C C . LYS A 1 240 ? -25.984 4.591 -27.832 1.00 74.50 240 LYS A C 1
ATOM 1969 O O . LYS A 1 240 ? -26.790 5.443 -28.200 1.00 74.50 240 LYS A O 1
ATOM 1974 N N . VAL A 1 241 ? -26.033 3.321 -28.236 1.00 78.56 241 VAL A N 1
ATOM 1975 C CA . VAL A 1 241 ? -27.125 2.767 -29.054 1.00 78.56 241 VAL A CA 1
ATOM 1976 C C . VAL A 1 241 ? -28.405 2.663 -28.225 1.00 78.56 241 VAL A C 1
ATOM 1978 O O . VAL A 1 241 ? -29.425 3.197 -28.646 1.00 78.56 241 VAL A O 1
ATOM 1981 N N . GLN A 1 242 ? -28.330 2.104 -27.015 1.00 74.06 242 GLN A N 1
ATOM 1982 C CA . GLN A 1 242 ? -29.480 1.977 -26.111 1.00 74.06 242 GLN A CA 1
ATOM 1983 C C . GLN A 1 242 ? -30.092 3.336 -25.756 1.00 74.06 242 GLN A C 1
ATOM 1985 O O . GLN A 1 242 ? -31.302 3.512 -25.854 1.00 74.06 242 GLN A O 1
ATOM 1990 N N . LYS A 1 243 ? -29.255 4.336 -25.455 1.00 75.12 243 LYS A N 1
ATOM 1991 C CA . LYS A 1 243 ? -29.721 5.700 -25.181 1.00 75.12 243 LYS A CA 1
ATOM 1992 C C . LYS A 1 243 ? -30.422 6.340 -26.385 1.00 75.12 243 LYS A C 1
ATOM 1994 O O . LYS A 1 243 ? -31.411 7.042 -26.219 1.00 75.12 243 LYS A O 1
ATOM 1999 N N . LYS A 1 244 ? -29.937 6.090 -27.607 1.00 78.06 244 LYS A N 1
ATOM 2000 C CA . LYS A 1 244 ? -30.590 6.579 -28.833 1.00 78.06 244 LYS A CA 1
ATOM 2001 C C . LYS A 1 244 ? -31.925 5.886 -29.107 1.00 78.06 244 LYS A C 1
ATOM 2003 O O . LYS A 1 244 ? -32.830 6.536 -29.616 1.00 78.06 244 LYS A O 1
ATOM 2008 N N . GLU A 1 245 ? -32.045 4.594 -28.806 1.00 77.44 245 GLU A N 1
ATOM 2009 C CA . GLU A 1 245 ? -33.308 3.858 -28.943 1.00 77.44 245 GLU A CA 1
ATOM 2010 C C . GLU A 1 245 ? -34.348 4.303 -27.909 1.00 77.44 245 GLU A C 1
ATOM 2012 O O . GLU A 1 245 ? -35.527 4.414 -28.238 1.00 77.44 245 GLU A O 1
ATOM 2017 N N . GLU A 1 246 ? -33.921 4.603 -26.683 1.00 73.62 246 GLU A N 1
ATOM 2018 C CA . GLU A 1 246 ? -34.782 5.133 -25.621 1.00 73.62 246 GLU A CA 1
ATOM 2019 C C . GLU A 1 246 ? -35.279 6.549 -25.958 1.00 73.62 246 GLU A C 1
ATOM 2021 O O . GLU A 1 246 ? -36.484 6.796 -25.960 1.00 73.62 246 GLU A O 1
ATOM 2026 N N . GLU A 1 247 ? -34.381 7.439 -26.397 1.00 79.88 247 GLU A N 1
ATOM 2027 C CA . GLU A 1 247 ? -34.732 8.789 -26.868 1.00 79.88 247 GLU A CA 1
ATOM 2028 C C . GLU A 1 247 ? -35.638 8.784 -28.115 1.00 79.88 247 GLU A C 1
ATOM 2030 O O . GLU A 1 247 ? -36.372 9.746 -28.345 1.00 79.88 247 GLU A O 1
ATOM 2035 N N . ALA A 1 248 ? -35.580 7.736 -28.945 1.00 80.25 248 ALA A N 1
ATOM 2036 C CA . ALA A 1 248 ? -36.467 7.575 -30.096 1.00 80.25 248 ALA A CA 1
ATOM 2037 C C . ALA A 1 248 ? -37.869 7.103 -29.681 1.00 80.25 248 ALA A C 1
ATOM 2039 O O . ALA A 1 248 ? -38.851 7.604 -30.222 1.00 80.25 248 ALA A O 1
ATOM 2040 N N . ARG A 1 249 ? -37.971 6.201 -28.693 1.00 75.31 249 ARG A N 1
ATOM 2041 C CA . ARG A 1 249 ? -39.259 5.728 -28.152 1.00 75.31 249 ARG A CA 1
ATOM 2042 C C . ARG A 1 249 ? -40.014 6.793 -27.365 1.00 75.31 249 ARG A C 1
ATOM 2044 O O . ARG A 1 249 ? -41.233 6.764 -27.353 1.00 75.31 249 ARG A O 1
ATOM 2051 N N . GLU A 1 250 ? -39.319 7.728 -26.722 1.00 74.31 250 GLU A N 1
ATOM 2052 C CA . GLU A 1 250 ? -39.959 8.853 -26.020 1.00 74.31 250 GLU A CA 1
ATOM 2053 C C . GLU A 1 250 ? -40.493 9.949 -26.964 1.00 74.31 250 GLU A C 1
ATOM 2055 O O . GLU A 1 250 ? -41.160 10.882 -26.515 1.00 74.31 250 GLU A O 1
ATOM 2060 N N . ARG A 1 251 ? -40.181 9.874 -28.266 1.00 72.38 251 ARG A N 1
ATOM 2061 C CA . ARG A 1 251 ? -40.597 10.853 -29.286 1.00 72.38 251 ARG A CA 1
ATOM 2062 C C . ARG A 1 251 ? -41.736 10.371 -30.194 1.00 72.38 251 ARG A C 1
ATOM 2064 O O . ARG A 1 251 ? -42.199 11.176 -31.004 1.00 72.38 251 ARG A O 1
ATOM 2071 N N . GLU A 1 252 ? -42.159 9.113 -30.074 1.00 60.19 252 GLU A N 1
ATOM 2072 C CA . GLU A 1 252 ? -43.387 8.558 -30.678 1.00 60.19 252 GLU A CA 1
ATOM 2073 C C . GLU A 1 252 ? -44.568 8.638 -29.702 1.00 60.19 252 GLU A C 1
ATOM 2075 O O . GLU A 1 252 ? -45.691 8.919 -30.181 1.00 60.19 252 GLU A O 1
#

Foldseek 3Di:
DVVLVVVVVVVVVLLVVLVVLVVVLVVLVVCLVPDPDPVVNVVSLVVNVVSLVVLVVSLVVLVVVLPDPSDPDSVSSVVSNVSSVVSVVVNVVVVVVVVVVVVVVVVPDPQVVLLVVLLVVLVVLLVLLVVVLVVLVVVLVVQVVPDDVPDDRDPSNVVSVVLSVLSVVVSVLSVLLNVCSVVVLDGSVNCPQLVVVSVVVSPDPDSPCVPDDCCVNRVVSVVSSVVVVVPVVVVVVVVVVVVVVVVVVVVD

Organism: NCBI:txid1486919

Sequence (252 aa):
MAAERKLKAEIDRTLKKVVEGQDIFEDLWNQVHDCENPNQREKLEGELKKEIKKLQRLREQIKSWIAGADIKDKEPLMVARRSIERDMERFKVCERESKIKGINKVHNDPKEKAKDEARDWINSTVEAVTVKIEEREFELEELQGSVKKRQKPPPRIAELETIIGFLRLHIDAMEKVLRCIDNEAIQPDELDDLKGEYEMFLSEERDDVEGYSLDDMYGELLDRFEVEHEAPVAAKALNKVQKKEEEARERE

InterPro domains:
  IPR007207 CCR4-Not complex component, Not N-terminal domain [PF04065] (4-221)
  IPR040168 Not2/Not3/Not5 [PTHR23326] (25-220)